Protein AF-A0A660MX07-F1 (afdb_monomer_lite)

Secondary structure (DSSP, 8-state):
-------PPP-----HHHHHHTTSHHHHHHHH-HHHHHHHHHHHHHHHHHHHHHIIIIISHHHHHHHHHHHS------PPPPPPPEEE-TTS-EEE-------EEEEE-GGGG-SEETTS--BHHHHHHHHHHHHHHHHHHTEETTEEPPHHHHHHHHHHHHT---SPPPP---B-SSS-B-HHHHH--HHHHHHHHHHHHHH--HHHHHHHHHHHHHHH---SB-S-EEEEE---HHHHHHHHHTT-TTEEEETTTEEEE-GGG-S-HHHHHHHHHHHHHHTTPPPPTTGGGGGS--B---EEEEEEE-HHHHHHHHHHHHHGGG-BEE---B---SSTT----B-------BTTTTEEEEE--

Structure (mmCIF, N/CA/C/O backbone):
data_AF-A0A660MX07-F1
#
_entry.id   AF-A0A660MX07-F1
#
loop_
_atom_site.group_PDB
_atom_site.id
_atom_site.type_symbol
_atom_site.label_atom_id
_atom_site.label_alt_id
_atom_site.label_comp_id
_atom_site.label_asym_id
_atom_site.label_entity_id
_atom_site.label_seq_id
_atom_site.pdbx_PDB_ins_code
_atom_site.Cartn_x
_atom_site.Cartn_y
_atom_site.Cartn_z
_atom_site.occupancy
_atom_site.B_iso_or_equiv
_atom_site.auth_seq_id
_atom_site.auth_comp_id
_atom_site.auth_asym_id
_atom_site.auth_atom_id
_atom_site.pdbx_PDB_model_num
ATOM 1 N N . MET A 1 1 ? 68.107 25.640 -75.648 1.00 35.75 1 MET A N 1
ATOM 2 C CA . MET A 1 1 ? 66.661 25.366 -75.485 1.00 35.75 1 MET A CA 1
ATOM 3 C C . MET A 1 1 ? 66.510 24.359 -74.348 1.00 35.75 1 MET A C 1
ATOM 5 O O . MET A 1 1 ? 67.373 23.507 -74.200 1.00 35.75 1 MET A O 1
ATOM 9 N N . LYS A 1 2 ? 65.522 24.580 -73.481 1.00 37.56 2 LYS A N 1
ATOM 10 C CA . LYS A 1 2 ? 65.344 24.042 -72.119 1.00 37.56 2 LYS A CA 1
ATOM 11 C C . LYS A 1 2 ? 65.341 22.506 -72.020 1.00 37.56 2 LYS A C 1
ATOM 13 O O . LYS A 1 2 ? 64.699 21.873 -72.844 1.00 37.56 2 LYS A O 1
ATOM 18 N N . SER A 1 3 ? 65.902 21.958 -70.935 1.00 33.38 3 SER A N 1
ATOM 19 C CA . SER A 1 3 ? 65.223 20.995 -70.040 1.00 33.38 3 SER A CA 1
ATOM 20 C C . SER A 1 3 ? 66.195 20.468 -68.974 1.00 33.38 3 SER A C 1
ATOM 22 O O . SER A 1 3 ? 67.071 19.667 -69.276 1.00 33.38 3 SER A O 1
ATOM 24 N N . LEU A 1 4 ? 66.026 20.892 -67.722 1.00 38.81 4 LEU A N 1
ATOM 25 C CA . LEU A 1 4 ? 66.491 20.144 -66.552 1.00 38.81 4 LEU A CA 1
ATOM 26 C C . LEU A 1 4 ? 65.392 20.256 -65.495 1.00 38.81 4 LEU A C 1
ATOM 28 O O . LEU A 1 4 ? 65.217 21.289 -64.850 1.00 38.81 4 LEU A O 1
ATOM 32 N N . LEU A 1 5 ? 64.595 19.194 -65.404 1.00 38.84 5 LEU A N 1
ATOM 33 C CA . LEU A 1 5 ? 63.581 18.991 -64.379 1.00 38.84 5 LEU A CA 1
ATOM 34 C C . LEU A 1 5 ? 64.269 18.799 -63.023 1.00 38.84 5 LEU A C 1
ATOM 36 O O . LEU A 1 5 ? 65.032 17.859 -62.815 1.00 38.84 5 LEU A O 1
ATOM 40 N N . THR A 1 6 ? 63.975 19.697 -62.092 1.00 40.78 6 THR A N 1
ATOM 41 C CA . THR A 1 6 ? 64.331 19.602 -60.679 1.00 40.78 6 THR A CA 1
ATOM 42 C C . THR A 1 6 ? 63.324 18.712 -59.950 1.00 40.78 6 THR A C 1
ATOM 44 O O . THR A 1 6 ? 62.142 19.034 -59.864 1.00 40.78 6 THR A O 1
ATOM 47 N N . GLN A 1 7 ? 63.791 17.608 -59.363 1.00 39.34 7 GLN A N 1
ATOM 48 C CA . GLN A 1 7 ? 63.003 16.790 -58.437 1.00 39.34 7 GLN A CA 1
ATOM 49 C C . GLN A 1 7 ? 63.546 16.980 -57.009 1.00 39.34 7 GLN A C 1
ATOM 51 O O . GLN A 1 7 ? 64.628 16.506 -56.664 1.00 39.34 7 GLN A O 1
ATOM 56 N N . LYS A 1 8 ? 62.803 17.706 -56.163 1.00 41.22 8 LYS A N 1
ATOM 57 C CA . LYS A 1 8 ? 63.074 17.847 -54.720 1.00 41.22 8 LYS A CA 1
ATOM 58 C C . LYS A 1 8 ? 62.629 16.572 -53.990 1.00 41.22 8 LYS A C 1
ATOM 60 O O . LYS A 1 8 ? 61.437 16.286 -53.936 1.00 41.22 8 LYS A O 1
ATOM 65 N N . LYS A 1 9 ? 63.562 15.837 -53.372 1.00 37.66 9 LYS A N 1
ATOM 66 C CA . LYS A 1 9 ? 63.259 14.783 -52.384 1.00 37.66 9 LYS A CA 1
ATOM 67 C C . LYS A 1 9 ? 63.211 15.382 -50.974 1.00 37.66 9 LYS A C 1
ATOM 69 O O . LYS A 1 9 ? 64.216 15.883 -50.476 1.00 37.66 9 LYS A O 1
ATOM 74 N N . HIS A 1 10 ? 62.051 15.302 -50.325 1.00 38.19 10 HIS A N 1
ATOM 75 C CA . HIS A 1 10 ? 61.887 15.579 -48.896 1.00 38.19 10 HIS A CA 1
ATOM 76 C C . HIS A 1 10 ? 62.504 14.445 -48.057 1.00 38.19 10 HIS A C 1
ATOM 78 O O . HIS A 1 10 ? 62.232 13.270 -48.290 1.00 38.19 10 HIS A O 1
ATOM 84 N N . LYS A 1 11 ? 63.346 14.799 -47.078 1.00 40.38 11 LYS A N 1
ATOM 85 C CA . LYS A 1 11 ? 64.023 13.876 -46.152 1.00 40.38 11 LYS A CA 1
ATOM 86 C C . LYS A 1 11 ? 63.191 13.770 -44.864 1.00 40.38 11 LYS A C 1
ATOM 88 O O . LYS A 1 11 ? 63.027 14.765 -44.162 1.00 40.38 11 LYS A O 1
ATOM 93 N N . ALA A 1 12 ? 62.644 12.590 -44.573 1.00 42.44 12 ALA A N 1
ATOM 94 C CA . ALA A 1 12 ? 61.811 12.333 -43.396 1.00 42.44 12 ALA A CA 1
ATOM 95 C C . ALA A 1 12 ? 62.648 12.285 -42.097 1.00 42.44 12 ALA A C 1
ATOM 97 O O . ALA A 1 12 ? 63.571 11.481 -41.972 1.00 42.44 12 ALA A O 1
ATOM 98 N N . ARG A 1 13 ? 62.311 13.130 -41.111 1.00 49.19 13 ARG A N 1
ATOM 99 C CA . ARG A 1 13 ? 62.861 13.132 -39.737 1.00 49.19 13 ARG A CA 1
ATOM 100 C C . ARG A 1 13 ? 62.105 12.134 -38.838 1.00 49.19 13 ARG A C 1
ATOM 102 O O . ARG A 1 13 ? 61.448 12.539 -37.889 1.00 49.19 13 ARG A O 1
ATOM 109 N N . GLY A 1 14 ? 62.152 10.841 -39.165 1.00 48.72 14 GLY A N 1
ATOM 110 C CA . GLY A 1 14 ? 61.379 9.807 -38.451 1.00 48.72 14 GLY A CA 1
ATOM 111 C C . GLY A 1 14 ? 62.144 8.935 -37.446 1.00 48.72 14 GLY A C 1
ATOM 112 O O . GLY A 1 14 ? 61.514 8.331 -36.592 1.00 48.72 14 GLY A O 1
ATOM 113 N N . ASN A 1 15 ? 63.480 8.857 -37.502 1.00 56.09 15 ASN A N 1
ATOM 114 C CA . ASN A 1 15 ? 64.209 7.733 -36.881 1.00 56.09 15 ASN A CA 1
ATOM 115 C C . ASN A 1 15 ? 65.382 8.112 -35.957 1.00 56.09 15 ASN A C 1
ATOM 117 O O . ASN A 1 15 ? 66.290 7.309 -35.778 1.00 56.09 15 ASN A O 1
ATOM 121 N N . GLN A 1 16 ? 65.394 9.298 -35.341 1.00 57.62 16 GLN A N 1
ATOM 122 C CA . GLN A 1 16 ? 66.488 9.654 -34.415 1.00 57.62 16 GLN A CA 1
ATOM 123 C C . GLN A 1 16 ? 66.403 8.950 -33.048 1.00 57.62 16 GLN A C 1
ATOM 125 O O . GLN A 1 16 ? 67.435 8.682 -32.438 1.00 57.62 16 GLN A O 1
ATOM 130 N N . PHE A 1 17 ? 65.202 8.586 -32.588 1.00 55.50 17 PHE A N 1
ATOM 131 C CA . PHE A 1 17 ? 65.009 7.961 -31.272 1.00 55.50 17 PHE A CA 1
ATOM 132 C C . PHE A 1 17 ? 65.411 6.473 -31.263 1.00 55.50 17 PHE A C 1
ATOM 134 O O . PHE A 1 17 ? 66.143 6.011 -30.391 1.00 55.50 17 PHE A O 1
ATOM 141 N N . PHE A 1 18 ? 65.030 5.727 -32.305 1.00 52.56 18 PHE A N 1
ATOM 142 C CA . PHE A 1 18 ? 65.387 4.310 -32.454 1.00 52.56 18 PHE A CA 1
ATOM 143 C C . PHE A 1 18 ? 66.882 4.082 -32.722 1.00 52.56 18 PHE A C 1
ATOM 145 O O . PHE A 1 18 ? 67.415 3.039 -32.345 1.00 52.56 18 PHE A O 1
ATOM 152 N N . SER A 1 19 ? 67.580 5.046 -33.338 1.00 56.47 19 SER A N 1
ATOM 153 C CA . SER A 1 19 ? 69.036 4.964 -33.517 1.00 56.47 19 SER A CA 1
ATOM 154 C C . SER A 1 19 ? 69.812 5.176 -32.216 1.00 56.47 19 SER A C 1
ATOM 156 O O . SER A 1 19 ? 70.893 4.617 -32.075 1.00 56.47 19 SER A O 1
ATOM 158 N N . GLN A 1 20 ? 69.260 5.938 -31.263 1.00 58.16 20 GLN A N 1
ATOM 159 C CA . GLN A 1 20 ? 69.884 6.175 -29.954 1.00 58.16 20 GLN A CA 1
ATOM 160 C C . GLN A 1 20 ? 69.640 5.025 -28.966 1.00 58.16 20 GLN A C 1
ATOM 162 O O . GLN A 1 20 ? 70.510 4.722 -28.156 1.00 58.16 20 GLN A O 1
ATOM 167 N N . LEU A 1 21 ? 68.514 4.310 -29.065 1.00 55.88 21 LEU A N 1
ATOM 168 C CA . LEU A 1 21 ? 68.309 3.095 -28.263 1.00 55.88 21 LEU A CA 1
ATOM 169 C C . LEU A 1 21 ? 69.248 1.946 -28.672 1.00 55.88 21 LEU A C 1
ATOM 171 O O . LEU A 1 21 ? 69.656 1.153 -27.828 1.00 55.88 21 LEU A O 1
ATOM 175 N N . LYS A 1 22 ? 69.628 1.866 -29.955 1.00 54.75 22 LYS A N 1
ATOM 176 C CA . LYS A 1 22 ? 70.542 0.832 -30.473 1.00 54.75 22 LYS A CA 1
ATOM 177 C C . LYS A 1 22 ? 72.015 1.044 -30.106 1.00 54.75 22 LYS A C 1
ATOM 179 O O . LYS A 1 22 ? 72.809 0.138 -30.332 1.00 54.75 22 LYS A O 1
ATOM 184 N N . SER A 1 23 ? 72.396 2.203 -29.561 1.00 58.88 23 SER A N 1
ATOM 185 C CA . SER A 1 23 ? 73.792 2.498 -29.205 1.00 58.88 23 SER A CA 1
ATOM 186 C C . SER A 1 23 ? 74.193 2.054 -27.794 1.00 58.88 23 SER A C 1
ATOM 188 O O . SER A 1 23 ? 75.337 2.272 -27.399 1.00 58.88 23 SER A O 1
ATOM 190 N N . HIS A 1 24 ? 73.291 1.438 -27.019 1.00 59.16 24 HIS A N 1
ATOM 191 C CA . HIS A 1 24 ? 73.650 0.828 -25.738 1.00 59.16 24 HIS A CA 1
ATOM 192 C C . HIS A 1 24 ? 74.023 -0.656 -25.910 1.00 59.16 24 HIS A C 1
ATOM 194 O O . HIS A 1 24 ? 73.191 -1.419 -26.406 1.00 59.16 24 HIS A O 1
ATOM 200 N N . PRO A 1 25 ? 75.227 -1.092 -25.469 1.00 58.03 25 PRO A N 1
ATOM 201 C CA . PRO A 1 25 ? 75.758 -2.440 -25.737 1.00 58.03 25 PRO A CA 1
ATOM 202 C C . PRO A 1 25 ? 74.866 -3.590 -25.245 1.00 58.03 25 PRO A C 1
ATOM 204 O O . PRO A 1 25 ? 74.911 -4.698 -25.772 1.00 58.03 25 PRO A O 1
ATOM 207 N N . TRP A 1 26 ? 74.049 -3.327 -24.224 1.00 57.53 26 TRP A N 1
ATOM 208 C CA . TRP A 1 26 ? 73.103 -4.287 -23.656 1.00 57.53 26 TRP A CA 1
ATOM 209 C C . TRP A 1 26 ? 71.823 -4.446 -24.495 1.00 57.53 26 TRP A C 1
ATOM 211 O O . TRP A 1 26 ? 71.225 -5.515 -24.509 1.00 57.53 26 TRP A O 1
ATOM 221 N N . VAL A 1 27 ? 71.419 -3.411 -25.240 1.00 58.50 27 VAL A N 1
ATOM 222 C CA . VAL A 1 27 ? 70.191 -3.407 -26.055 1.00 58.50 27 VAL A CA 1
ATOM 223 C C . VAL A 1 27 ? 70.430 -4.054 -27.422 1.00 58.50 27 VAL A C 1
ATOM 225 O O . VAL A 1 27 ? 69.539 -4.709 -27.959 1.00 58.50 27 VAL A O 1
ATOM 228 N N . SER A 1 28 ? 71.638 -3.921 -27.983 1.00 57.03 28 SER A N 1
ATOM 229 C CA . SER A 1 28 ? 71.994 -4.540 -29.267 1.00 57.03 28 SER A CA 1
ATOM 230 C C . SER A 1 28 ? 72.096 -6.066 -29.177 1.00 57.03 28 SER A C 1
ATOM 232 O O . SER A 1 28 ? 71.588 -6.749 -30.061 1.00 57.03 28 SER A O 1
ATOM 234 N N . SER A 1 29 ? 72.656 -6.608 -28.090 1.00 58.41 29 SER A N 1
ATOM 235 C CA . SER A 1 29 ? 72.719 -8.061 -27.849 1.00 58.41 29 SER A CA 1
ATOM 236 C C . SER A 1 29 ? 71.352 -8.679 -27.524 1.00 58.41 29 SER A C 1
ATOM 238 O O . SER A 1 29 ? 71.099 -9.838 -27.849 1.00 58.41 29 SER A O 1
ATOM 240 N N . PHE A 1 30 ? 70.435 -7.892 -26.953 1.00 55.22 30 PHE A N 1
ATOM 241 C CA . PHE A 1 30 ? 69.056 -8.302 -26.660 1.00 55.22 30 PHE A CA 1
ATOM 242 C C . PHE A 1 30 ? 68.164 -8.429 -27.906 1.00 55.22 30 PHE A C 1
ATOM 244 O O . PHE A 1 30 ? 67.173 -9.155 -27.882 1.00 55.22 30 PHE A O 1
ATOM 251 N N . LEU A 1 31 ? 68.484 -7.714 -28.988 1.00 55.47 31 LEU A N 1
ATOM 252 C CA . LEU A 1 31 ? 67.655 -7.640 -30.197 1.00 55.47 31 LEU A CA 1
ATOM 253 C C . LEU A 1 31 ? 68.056 -8.635 -31.295 1.00 55.47 31 LEU A C 1
ATOM 255 O O . LEU A 1 31 ? 67.294 -8.788 -32.247 1.00 55.47 31 LEU A O 1
ATOM 259 N N . GLU A 1 32 ? 69.210 -9.301 -31.202 1.00 66.38 32 GLU A N 1
ATOM 260 C CA . GLU A 1 32 ? 69.689 -10.231 -32.242 1.00 66.38 32 GLU A CA 1
ATOM 261 C C . GLU A 1 32 ? 69.269 -11.691 -32.011 1.00 66.38 32 GLU A C 1
ATOM 263 O O . GLU A 1 32 ? 69.101 -12.442 -32.975 1.00 66.38 32 GLU A O 1
ATOM 268 N N . SER A 1 33 ? 69.022 -12.102 -30.764 1.00 76.25 33 SER A N 1
ATOM 269 C CA . SER A 1 33 ? 68.602 -13.470 -30.448 1.00 76.25 33 SER A CA 1
ATOM 270 C C . SER A 1 33 ? 67.098 -13.674 -30.683 1.00 76.25 33 SER A C 1
ATOM 272 O O . SER A 1 33 ? 66.243 -12.938 -30.185 1.00 76.25 33 SER A O 1
ATOM 274 N N . LYS A 1 34 ? 66.753 -14.707 -31.465 1.00 79.19 34 LYS A N 1
ATOM 275 C CA . LYS A 1 34 ? 65.362 -15.029 -31.843 1.00 79.19 34 LYS A CA 1
ATOM 276 C C . LYS A 1 34 ? 64.471 -15.336 -30.638 1.00 79.19 34 LYS A C 1
ATOM 278 O O . LYS A 1 34 ? 63.296 -14.980 -30.641 1.00 79.19 34 LYS A O 1
ATOM 283 N N . GLU A 1 35 ? 65.043 -15.937 -29.602 1.00 83.25 35 GLU A N 1
ATOM 284 C CA . GLU A 1 35 ? 64.352 -16.253 -28.349 1.00 83.25 35 GLU A CA 1
ATOM 285 C C . GLU A 1 35 ? 63.958 -14.982 -27.586 1.00 83.25 35 GLU A C 1
ATOM 287 O O . GLU A 1 35 ? 62.827 -14.862 -27.119 1.00 83.25 35 GLU A O 1
ATOM 292 N N . MET A 1 36 ? 64.835 -13.974 -27.549 1.00 79.50 36 MET A N 1
ATOM 293 C CA . MET A 1 36 ? 64.551 -12.708 -26.866 1.00 79.50 36 MET A CA 1
ATOM 294 C C . MET A 1 36 ? 63.568 -11.832 -27.640 1.00 79.50 36 MET A C 1
ATOM 296 O O . MET A 1 36 ? 62.751 -11.149 -27.025 1.00 79.50 36 MET A O 1
ATOM 300 N N . GLN A 1 37 ? 63.568 -11.902 -28.975 1.00 79.75 37 GLN A N 1
ATOM 301 C CA . GLN A 1 37 ? 62.522 -11.278 -29.794 1.00 79.75 37 GLN A CA 1
ATOM 302 C C . GLN A 1 37 ? 61.138 -11.876 -29.497 1.00 79.75 37 GLN A C 1
ATOM 304 O O . GLN A 1 37 ? 60.159 -11.136 -29.391 1.00 79.75 37 GLN A O 1
ATOM 309 N N . LEU A 1 38 ? 61.057 -13.199 -29.321 1.00 87.19 38 LEU A N 1
ATOM 310 C CA . LEU A 1 38 ? 59.811 -13.890 -28.985 1.00 87.19 38 LEU A CA 1
ATOM 311 C C . LEU A 1 38 ? 59.331 -13.531 -27.570 1.00 87.19 38 LEU A C 1
ATOM 313 O O . LEU A 1 38 ? 58.159 -13.209 -27.381 1.00 87.19 38 LEU A O 1
ATOM 317 N N . ILE A 1 39 ? 60.236 -13.499 -26.588 1.00 88.50 39 ILE A N 1
ATOM 318 C CA . ILE A 1 39 ? 59.917 -13.077 -25.216 1.00 88.50 39 ILE A CA 1
ATOM 319 C C . ILE A 1 39 ? 59.449 -11.616 -25.191 1.00 88.50 39 ILE A C 1
ATOM 321 O O . ILE A 1 39 ? 58.426 -11.312 -24.582 1.00 88.50 39 ILE A O 1
ATOM 325 N N . ALA A 1 40 ? 60.133 -10.713 -25.898 1.00 85.88 40 ALA A N 1
ATOM 326 C CA . ALA A 1 40 ? 59.736 -9.309 -25.986 1.00 85.88 40 ALA A CA 1
ATOM 327 C C . ALA A 1 40 ? 58.345 -9.133 -26.622 1.00 85.88 40 ALA A C 1
ATOM 329 O O . ALA A 1 40 ? 57.564 -8.297 -26.164 1.00 85.88 40 ALA A O 1
ATOM 330 N N . PHE A 1 41 ? 58.005 -9.948 -27.627 1.00 90.00 41 PHE A N 1
ATOM 331 C CA . PHE A 1 41 ? 56.673 -9.964 -28.231 1.00 90.00 41 PHE A CA 1
ATOM 332 C C . PHE A 1 41 ? 55.585 -10.374 -27.226 1.00 90.00 41 PHE A C 1
ATOM 334 O O . PHE A 1 41 ? 54.576 -9.678 -27.099 1.00 90.00 41 PHE A O 1
ATOM 341 N N . PHE A 1 42 ? 55.798 -11.451 -26.461 1.00 93.50 42 PHE A N 1
ATOM 342 C CA . PHE A 1 42 ? 54.842 -11.866 -25.429 1.00 93.50 42 PHE A CA 1
ATOM 343 C C . PHE A 1 42 ? 54.735 -10.845 -24.291 1.00 93.50 42 PHE A C 1
ATOM 345 O O . PHE A 1 42 ? 53.624 -10.530 -23.868 1.00 93.50 42 PHE A O 1
ATOM 352 N N . CYS A 1 43 ? 55.849 -10.259 -23.842 1.00 92.25 43 CYS A N 1
ATOM 353 C CA . CYS A 1 43 ? 55.842 -9.186 -22.843 1.00 92.25 43 CYS A CA 1
ATOM 354 C C . CYS A 1 43 ? 55.038 -7.968 -23.314 1.00 92.25 43 CYS A C 1
ATOM 356 O O . CYS A 1 43 ? 54.270 -7.398 -22.541 1.00 92.25 43 CYS A O 1
ATOM 358 N N . PHE A 1 44 ? 55.165 -7.590 -24.588 1.00 92.06 44 PHE A N 1
ATOM 359 C CA . PHE A 1 44 ? 54.367 -6.516 -25.172 1.00 92.06 44 PHE A CA 1
ATOM 360 C C . PHE A 1 44 ? 52.871 -6.864 -25.207 1.00 92.06 44 PHE A C 1
ATOM 362 O O . PHE A 1 44 ? 52.035 -6.032 -24.858 1.00 92.06 44 PHE A O 1
ATOM 369 N N . LEU A 1 45 ? 52.518 -8.103 -25.557 1.00 94.38 45 LEU A N 1
ATOM 370 C CA . LEU A 1 45 ? 51.126 -8.560 -25.561 1.00 94.38 45 LEU A CA 1
ATOM 371 C C . LEU A 1 45 ? 50.523 -8.528 -24.147 1.00 94.38 45 LEU A C 1
ATOM 373 O O . LEU A 1 45 ? 49.434 -7.985 -23.953 1.00 94.38 45 LEU A O 1
ATOM 377 N N . PHE A 1 46 ? 51.252 -9.019 -23.141 1.00 94.94 46 PHE A N 1
ATOM 378 C CA . PHE A 1 46 ? 50.832 -8.926 -21.740 1.00 94.94 46 PHE A CA 1
ATOM 379 C C . PHE A 1 46 ? 50.692 -7.481 -21.269 1.00 94.94 46 PHE A C 1
ATOM 381 O O . PHE A 1 46 ? 49.742 -7.163 -20.560 1.00 94.94 46 PHE A O 1
ATOM 388 N N . PHE A 1 47 ? 51.581 -6.588 -21.701 1.00 95.19 47 PHE A N 1
ATOM 389 C CA . PHE A 1 47 ? 51.485 -5.170 -21.375 1.00 95.19 47 PHE A CA 1
ATOM 390 C C . PHE A 1 47 ? 50.184 -4.538 -21.901 1.00 95.19 47 PHE A C 1
ATOM 392 O O . PHE A 1 47 ? 49.531 -3.784 -21.179 1.00 95.19 47 PHE A O 1
ATOM 399 N N . VAL A 1 48 ? 49.745 -4.901 -23.111 1.00 95.50 48 VAL A N 1
ATOM 400 C CA . VAL A 1 48 ? 48.449 -4.458 -23.658 1.00 95.50 48 VAL A CA 1
ATOM 401 C C . VAL A 1 48 ? 47.278 -4.990 -22.822 1.00 95.50 48 VAL A C 1
ATOM 403 O O . VAL A 1 48 ? 46.343 -4.242 -22.533 1.00 95.50 48 VAL A O 1
ATOM 406 N N . ILE A 1 49 ? 47.336 -6.252 -22.380 1.00 94.62 49 ILE A N 1
ATOM 407 C CA . ILE A 1 49 ? 46.313 -6.837 -21.496 1.00 94.62 49 ILE A CA 1
ATOM 408 C C . ILE A 1 49 ? 46.271 -6.102 -20.150 1.00 94.62 49 ILE A C 1
ATOM 410 O O . ILE A 1 49 ? 45.187 -5.774 -19.671 1.00 94.62 49 ILE A O 1
ATOM 414 N N . ILE A 1 50 ? 47.429 -5.793 -19.561 1.00 95.12 50 ILE A N 1
ATOM 415 C CA . ILE A 1 50 ? 47.527 -5.061 -18.290 1.00 95.12 50 ILE A CA 1
ATOM 416 C C . ILE A 1 50 ? 46.924 -3.660 -18.421 1.00 95.12 50 ILE A C 1
ATOM 418 O O . ILE A 1 50 ? 46.140 -3.259 -17.565 1.00 95.12 50 ILE A O 1
ATOM 422 N N . LEU A 1 51 ? 47.220 -2.930 -19.501 1.00 94.81 51 LEU A N 1
ATOM 423 C CA . LEU A 1 51 ? 46.613 -1.618 -19.750 1.00 94.81 51 LEU A CA 1
ATOM 424 C C . LEU A 1 51 ? 45.091 -1.706 -19.897 1.00 94.81 51 LEU A C 1
ATOM 426 O O . LEU A 1 51 ? 44.367 -0.866 -19.361 1.00 94.81 51 LEU A O 1
ATOM 430 N N . ARG A 1 52 ? 44.594 -2.741 -20.582 1.00 94.50 52 ARG A N 1
ATOM 431 C CA . ARG A 1 52 ? 43.153 -2.965 -20.722 1.00 94.50 52 ARG A CA 1
ATOM 432 C C . ARG A 1 52 ? 42.493 -3.285 -19.380 1.00 94.50 52 ARG A C 1
ATOM 434 O O . ARG A 1 52 ? 41.414 -2.767 -19.101 1.00 94.50 52 ARG A O 1
ATOM 441 N N . LEU A 1 53 ? 43.138 -4.100 -18.548 1.00 92.25 53 LEU A N 1
ATOM 442 C CA . LEU A 1 53 ? 42.669 -4.400 -17.195 1.00 92.25 53 LEU A CA 1
ATOM 443 C C . LEU A 1 53 ? 42.690 -3.159 -16.306 1.00 92.25 53 LEU A C 1
ATOM 445 O O . LEU A 1 53 ? 41.725 -2.925 -15.591 1.00 92.25 53 LEU A O 1
ATOM 449 N N . PHE A 1 54 ? 43.728 -2.328 -16.396 1.00 94.38 54 PHE A N 1
ATOM 450 C CA . PHE A 1 54 ? 43.812 -1.074 -15.652 1.00 94.38 54 PHE A CA 1
ATOM 451 C C . PHE A 1 54 ? 42.676 -0.113 -16.022 1.00 94.38 54 PHE A C 1
ATOM 453 O O . PHE A 1 54 ? 42.050 0.467 -15.138 1.00 94.38 54 PHE A O 1
ATOM 460 N N . GLN A 1 55 ? 42.348 0.009 -17.313 1.00 92.06 55 GLN A N 1
ATOM 461 C CA . GLN A 1 55 ? 41.189 0.789 -17.750 1.00 92.06 55 GLN A CA 1
ATOM 462 C C . GLN A 1 55 ? 39.894 0.273 -17.101 1.00 92.06 55 GLN A C 1
ATOM 464 O O . GLN A 1 55 ? 39.155 1.054 -16.507 1.00 92.06 55 GLN A O 1
ATOM 469 N N . LEU A 1 56 ? 39.645 -1.037 -17.167 1.00 87.06 56 LEU A N 1
ATOM 470 C CA . LEU A 1 56 ? 38.424 -1.642 -16.627 1.00 87.06 56 LEU A CA 1
ATOM 471 C C . LEU A 1 56 ? 38.342 -1.554 -15.094 1.00 87.06 56 LEU A C 1
ATOM 473 O O . LEU A 1 56 ? 37.270 -1.326 -14.547 1.00 87.06 56 LEU A O 1
ATOM 477 N N . GLN A 1 57 ? 39.465 -1.742 -14.399 1.00 84.75 57 GLN A N 1
ATOM 478 C CA . GLN A 1 57 ? 39.505 -1.849 -12.939 1.00 84.75 57 GLN A CA 1
ATOM 479 C C . GLN A 1 57 ? 39.698 -0.522 -12.211 1.00 84.75 57 GLN A C 1
ATOM 481 O O . GLN A 1 57 ? 39.340 -0.453 -11.043 1.00 84.75 57 GLN A O 1
ATOM 486 N N . VAL A 1 58 ? 40.299 0.492 -12.840 1.00 90.44 58 VAL A N 1
ATOM 487 C CA . VAL A 1 58 ? 40.621 1.771 -12.181 1.00 90.44 58 VAL A CA 1
ATOM 488 C C . VAL A 1 58 ? 39.820 2.925 -12.770 1.00 90.44 58 VAL A C 1
ATOM 490 O O . VAL A 1 58 ? 39.284 3.728 -12.015 1.00 90.44 58 VAL A O 1
ATOM 493 N N . ILE A 1 59 ? 39.712 3.015 -14.100 1.00 87.75 59 ILE A N 1
ATOM 494 C CA . ILE A 1 59 ? 39.003 4.126 -14.760 1.00 87.75 59 ILE A CA 1
ATOM 495 C C . ILE A 1 59 ? 37.493 3.871 -14.768 1.00 87.75 59 ILE A C 1
ATOM 497 O O . ILE A 1 59 ? 36.718 4.751 -14.410 1.00 87.75 59 ILE A O 1
ATOM 501 N N . GLU A 1 60 ? 37.078 2.664 -15.149 1.00 89.06 60 GLU A N 1
ATOM 502 C CA . GLU A 1 60 ? 35.662 2.281 -15.263 1.00 89.06 60 GLU A CA 1
ATOM 503 C C . GLU A 1 60 ? 35.144 1.573 -13.992 1.00 89.06 60 GLU A C 1
ATOM 505 O O . GLU A 1 60 ? 34.029 1.048 -13.981 1.00 89.06 60 GLU A O 1
ATOM 510 N N . TYR A 1 61 ? 35.926 1.587 -12.901 1.00 84.00 61 TYR A N 1
ATOM 511 C CA . TYR A 1 61 ? 35.611 0.903 -11.640 1.00 84.00 61 TYR A CA 1
ATOM 512 C C . TYR A 1 61 ? 34.201 1.220 -11.140 1.00 84.00 61 TYR A C 1
ATOM 514 O O . TYR A 1 61 ? 33.409 0.309 -10.907 1.00 84.00 61 TYR A O 1
ATOM 522 N N . ASP A 1 62 ? 33.873 2.507 -11.012 1.00 81.56 62 ASP A N 1
ATOM 523 C CA . ASP A 1 62 ? 32.607 2.959 -10.431 1.00 81.56 62 ASP A CA 1
ATOM 524 C C . ASP A 1 62 ? 31.399 2.585 -11.301 1.00 81.56 62 ASP A C 1
ATOM 526 O O . ASP A 1 62 ? 30.333 2.250 -10.779 1.00 81.56 62 ASP A O 1
ATOM 530 N N . GLU A 1 63 ? 31.561 2.589 -12.626 1.00 83.56 63 GLU A N 1
ATOM 531 C CA . GLU A 1 63 ? 30.505 2.216 -13.570 1.00 83.56 63 GLU A CA 1
ATOM 532 C C . GLU A 1 63 ? 30.202 0.717 -13.489 1.00 83.56 63 GLU A C 1
ATOM 534 O O . GLU A 1 63 ? 29.039 0.325 -13.336 1.00 83.56 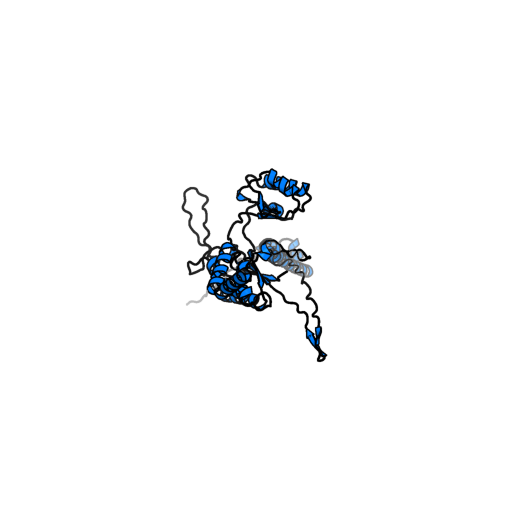63 GLU A O 1
ATOM 539 N N . TYR A 1 64 ? 31.238 -0.129 -13.501 1.00 79.06 64 TYR A N 1
ATOM 540 C CA . TYR A 1 64 ? 31.054 -1.572 -13.349 1.00 79.06 64 TYR A CA 1
ATOM 541 C C . TYR A 1 64 ? 30.573 -1.948 -11.952 1.00 79.06 64 TYR A C 1
ATOM 543 O O . TYR A 1 64 ? 29.736 -2.836 -11.845 1.00 79.06 64 TYR A O 1
ATOM 551 N N . ASN A 1 65 ? 30.996 -1.259 -10.888 1.00 76.06 65 ASN A N 1
ATOM 552 C CA . ASN A 1 65 ? 30.467 -1.498 -9.541 1.00 76.06 65 ASN A CA 1
ATOM 553 C C . ASN A 1 65 ? 28.994 -1.074 -9.418 1.00 76.06 65 ASN A C 1
ATOM 555 O O . ASN A 1 65 ? 28.201 -1.727 -8.736 1.00 76.06 65 ASN A O 1
ATOM 559 N N . ALA A 1 66 ? 28.583 -0.014 -10.116 1.00 76.25 66 ALA A N 1
ATOM 560 C CA . ALA A 1 66 ? 27.181 0.389 -10.209 1.00 76.25 66 ALA A CA 1
ATOM 561 C C . ALA A 1 66 ? 26.332 -0.608 -11.023 1.00 76.25 66 ALA A C 1
ATOM 563 O O . ALA A 1 66 ? 25.154 -0.802 -10.726 1.00 76.25 66 ALA A O 1
ATOM 564 N N . LEU A 1 67 ? 26.905 -1.259 -12.039 1.00 77.69 67 LEU A N 1
ATOM 565 C CA . LEU A 1 67 ? 26.270 -2.360 -12.778 1.00 77.69 67 LEU A CA 1
ATOM 566 C C . LEU A 1 67 ? 26.205 -3.645 -11.938 1.00 77.69 67 LEU A C 1
ATOM 568 O O . LEU A 1 67 ? 25.152 -4.274 -11.862 1.00 77.69 67 LEU A O 1
ATOM 572 N N . LEU A 1 68 ? 27.294 -3.989 -11.252 1.00 62.50 68 LEU A N 1
ATOM 573 C CA . LEU A 1 68 ? 27.415 -5.146 -10.365 1.00 62.50 68 LEU A CA 1
ATOM 574 C C . LEU A 1 68 ? 26.470 -5.027 -9.167 1.00 62.50 68 LEU A C 1
ATOM 576 O O . LEU A 1 68 ? 25.749 -5.971 -8.879 1.00 62.50 68 LEU A O 1
ATOM 580 N N . SER A 1 69 ? 26.370 -3.867 -8.517 1.00 59.19 69 SER A N 1
ATOM 581 C CA . SER A 1 69 ? 25.402 -3.636 -7.428 1.00 59.19 69 SER A CA 1
ATOM 582 C C . SER A 1 69 ? 23.939 -3.692 -7.887 1.00 59.19 69 SER A C 1
ATOM 584 O O . SER A 1 69 ? 23.062 -4.014 -7.089 1.00 59.19 69 SER A O 1
ATOM 586 N N . LYS A 1 70 ? 23.658 -3.448 -9.175 1.00 61.88 70 LYS A N 1
ATOM 587 C CA . LYS A 1 70 ? 22.331 -3.686 -9.773 1.00 61.88 70 LYS A CA 1
ATOM 588 C C . LYS A 1 70 ? 22.063 -5.165 -10.075 1.00 61.88 70 LYS A C 1
ATOM 590 O O . LYS A 1 70 ? 20.901 -5.534 -10.225 1.00 61.88 70 LYS A O 1
ATOM 595 N N . GLN A 1 71 ? 23.104 -5.990 -10.203 1.00 52.53 71 GLN A N 1
ATOM 596 C CA . GLN A 1 71 ? 23.012 -7.392 -10.632 1.00 52.53 71 GLN A CA 1
ATOM 597 C C . GLN A 1 71 ? 23.266 -8.410 -9.509 1.00 52.53 71 GLN A C 1
ATOM 599 O O . GLN A 1 71 ? 22.760 -9.530 -9.584 1.00 52.53 71 GLN A O 1
ATOM 604 N N . HIS A 1 72 ? 24.015 -8.061 -8.461 1.00 40.94 72 HIS A N 1
ATOM 605 C CA . HIS A 1 72 ? 24.384 -8.995 -7.405 1.00 40.94 72 HIS A CA 1
ATOM 606 C C . HIS A 1 72 ? 23.230 -9.261 -6.433 1.00 40.94 72 HIS A C 1
ATOM 608 O O . HIS A 1 72 ? 22.863 -8.427 -5.613 1.00 40.94 72 HIS A O 1
ATOM 614 N N . TYR A 1 73 ? 22.738 -10.499 -6.523 1.00 44.66 73 TYR A N 1
ATOM 615 C CA . TYR A 1 73 ? 21.958 -11.240 -5.532 1.00 44.66 73 TYR A CA 1
ATOM 616 C C . TYR A 1 73 ? 20.578 -10.679 -5.179 1.00 44.66 73 TYR A C 1
ATOM 618 O O . TYR A 1 73 ? 20.314 -10.184 -4.087 1.00 44.66 73 TYR A O 1
ATOM 626 N N . ARG A 1 74 ? 19.625 -10.931 -6.079 1.00 41.09 74 ARG A N 1
ATOM 627 C CA . ARG A 1 74 ? 18.252 -11.221 -5.662 1.00 41.09 74 ARG A CA 1
ATOM 628 C C . ARG A 1 74 ? 18.150 -12.737 -5.487 1.00 41.09 74 ARG A C 1
ATOM 630 O O . ARG A 1 74 ? 17.818 -13.445 -6.432 1.00 41.09 74 ARG A O 1
ATOM 637 N N . GLU A 1 75 ? 18.474 -13.248 -4.300 1.00 41.03 75 GLU A N 1
ATOM 638 C CA . GLU A 1 75 ? 17.998 -14.577 -3.905 1.00 41.03 75 GLU A CA 1
ATOM 639 C C . GLU A 1 75 ? 16.471 -14.500 -3.855 1.00 41.03 75 GLU A C 1
ATOM 641 O O . GLU A 1 75 ? 15.861 -14.041 -2.891 1.00 41.03 75 GLU A O 1
ATOM 646 N N . SER A 1 76 ? 15.833 -14.860 -4.964 1.00 43.06 76 SER A N 1
ATOM 647 C CA . SER A 1 76 ? 14.408 -15.123 -4.972 1.00 43.06 76 SER A CA 1
ATOM 648 C C . SER A 1 76 ? 14.261 -16.567 -4.533 1.00 43.06 76 SER A C 1
ATOM 650 O O . SER A 1 76 ? 14.476 -17.485 -5.320 1.00 43.06 76 SER A O 1
ATOM 652 N N . LEU A 1 77 ? 13.934 -16.771 -3.257 1.00 46.44 77 LEU A N 1
ATOM 653 C CA . LEU A 1 77 ? 13.379 -18.042 -2.811 1.00 46.44 77 LEU A CA 1
ATOM 654 C C . LEU A 1 77 ? 12.102 -18.268 -3.625 1.00 46.44 77 LEU A C 1
ATOM 656 O O . LEU A 1 77 ? 11.057 -17.679 -3.342 1.00 46.44 77 LEU A O 1
ATOM 660 N N . LEU A 1 78 ? 12.212 -19.067 -4.685 1.00 58.34 78 LEU A N 1
ATOM 661 C CA . LEU A 1 78 ? 11.062 -19.524 -5.445 1.00 58.34 78 LEU A CA 1
ATOM 662 C C . LEU A 1 78 ? 10.251 -20.397 -4.494 1.00 58.34 78 LEU A C 1
ATOM 664 O O . LEU A 1 78 ? 10.657 -21.510 -4.157 1.00 58.34 78 LEU A O 1
ATOM 668 N N . LYS A 1 79 ? 9.128 -19.866 -4.004 1.00 64.12 79 LYS A N 1
ATOM 669 C CA . LYS A 1 79 ? 8.186 -20.668 -3.227 1.00 64.12 79 LYS A CA 1
ATOM 670 C C . LYS A 1 79 ? 7.698 -21.797 -4.149 1.00 64.12 79 LYS A C 1
ATOM 672 O O . LYS A 1 79 ? 7.205 -21.487 -5.235 1.00 64.12 79 LYS A O 1
ATOM 677 N N . PRO A 1 80 ? 7.864 -23.076 -3.772 1.00 65.62 80 PRO A N 1
ATOM 678 C CA . PRO A 1 80 ? 7.439 -24.182 -4.615 1.00 65.62 80 PRO A CA 1
ATOM 679 C C . PRO A 1 80 ? 5.923 -24.145 -4.792 1.00 65.62 80 PRO A C 1
ATOM 681 O O . PRO A 1 80 ? 5.180 -23.853 -3.851 1.00 65.62 80 PRO A O 1
ATOM 684 N N . GLU A 1 81 ? 5.458 -24.450 -6.000 1.00 71.12 81 GLU A N 1
ATOM 685 C CA . GLU A 1 81 ? 4.030 -24.557 -6.256 1.00 71.12 81 GLU A CA 1
ATOM 686 C C . GLU A 1 81 ? 3.445 -25.778 -5.533 1.00 71.12 81 GLU A C 1
ATOM 688 O O . GLU A 1 81 ? 4.026 -26.866 -5.548 1.00 71.12 81 GLU A O 1
ATOM 693 N N . ARG A 1 82 ? 2.286 -25.615 -4.882 1.00 73.00 82 ARG A N 1
ATOM 694 C CA . ARG A 1 82 ? 1.605 -26.739 -4.227 1.00 73.00 82 ARG A CA 1
ATOM 695 C C . ARG A 1 82 ? 1.019 -27.671 -5.291 1.00 73.00 82 ARG A C 1
ATOM 697 O O . ARG A 1 82 ? 0.401 -27.206 -6.244 1.00 73.00 82 ARG A O 1
ATOM 704 N N . GLY A 1 83 ? 1.175 -28.983 -5.102 1.00 79.06 83 GLY A N 1
ATOM 705 C CA . GLY A 1 83 ? 0.588 -29.986 -5.991 1.00 79.06 83 GLY A CA 1
ATOM 706 C C . GLY A 1 83 ? -0.941 -29.884 -6.071 1.00 79.06 83 GLY A C 1
ATOM 707 O O . GLY A 1 83 ? -1.612 -29.598 -5.075 1.00 79.06 83 GLY A O 1
ATOM 708 N N . ASN A 1 84 ? -1.486 -30.134 -7.261 1.00 85.19 84 ASN A N 1
ATOM 709 C CA . ASN A 1 84 ? -2.929 -30.170 -7.492 1.00 85.19 84 ASN A CA 1
ATOM 710 C C . ASN A 1 84 ? -3.515 -31.489 -6.962 1.00 85.19 84 ASN A C 1
ATOM 712 O O . ASN A 1 84 ? -2.974 -32.563 -7.226 1.00 85.19 84 ASN A O 1
ATOM 716 N N . ILE A 1 85 ? -4.629 -31.411 -6.240 1.00 85.38 85 ILE A N 1
ATOM 717 C CA . ILE A 1 85 ? -5.391 -32.558 -5.743 1.00 85.38 85 ILE A CA 1
ATOM 718 C C . ILE A 1 85 ? -6.538 -32.812 -6.718 1.00 85.38 85 ILE A C 1
ATOM 720 O O . ILE A 1 85 ? -7.237 -31.878 -7.110 1.00 85.38 85 ILE A O 1
ATOM 724 N N . TYR A 1 86 ? -6.744 -34.076 -7.080 1.00 88.81 86 TYR A N 1
ATOM 725 C CA . TYR A 1 86 ? -7.847 -34.517 -7.929 1.00 88.81 86 TYR A CA 1
ATOM 726 C C . TYR A 1 86 ? -8.739 -35.488 -7.154 1.00 88.81 86 TYR A C 1
ATOM 728 O O . TYR A 1 86 ? -8.240 -36.301 -6.377 1.00 88.81 86 TYR A O 1
ATOM 736 N N . ALA A 1 87 ? -10.045 -35.424 -7.388 1.00 89.81 87 ALA A N 1
ATOM 737 C CA . ALA A 1 87 ? -11.012 -36.418 -6.937 1.00 89.81 87 ALA A CA 1
ATOM 738 C C . ALA A 1 87 ? -11.784 -36.964 -8.133 1.00 89.81 87 ALA A C 1
ATOM 740 O O . ALA A 1 87 ? -11.953 -36.272 -9.127 1.00 89.81 87 ALA A O 1
ATOM 741 N N . LEU A 1 88 ? -12.247 -38.205 -8.055 1.00 91.25 88 LEU A N 1
ATOM 742 C CA . LEU A 1 88 ? -13.084 -38.775 -9.104 1.00 91.25 88 LEU A CA 1
ATOM 743 C C . LEU A 1 88 ? -14.531 -38.311 -8.900 1.00 91.25 88 LEU A C 1
ATOM 745 O O . LEU A 1 88 ? -15.066 -38.427 -7.799 1.00 91.25 88 LEU A O 1
ATOM 749 N N . ASP A 1 89 ? -15.160 -37.797 -9.954 1.00 86.88 89 ASP A N 1
ATOM 750 C CA . ASP A 1 89 ? -16.607 -37.574 -9.984 1.00 86.88 89 ASP A CA 1
ATOM 751 C C . ASP A 1 89 ? -17.359 -38.919 -10.025 1.00 86.88 89 ASP A C 1
ATOM 753 O O . ASP A 1 89 ? -16.771 -39.973 -10.275 1.00 86.88 89 ASP A O 1
ATOM 757 N N . LYS A 1 90 ? -18.683 -38.900 -9.835 1.00 84.69 90 LYS A N 1
ATOM 758 C CA . LYS A 1 90 ? -19.568 -40.077 -9.886 1.00 84.69 90 LYS A CA 1
ATOM 759 C C . LYS A 1 90 ? -19.428 -40.892 -11.181 1.00 84.69 90 LYS A C 1
ATOM 761 O O . LYS A 1 90 ? -19.706 -42.085 -11.168 1.00 84.69 90 L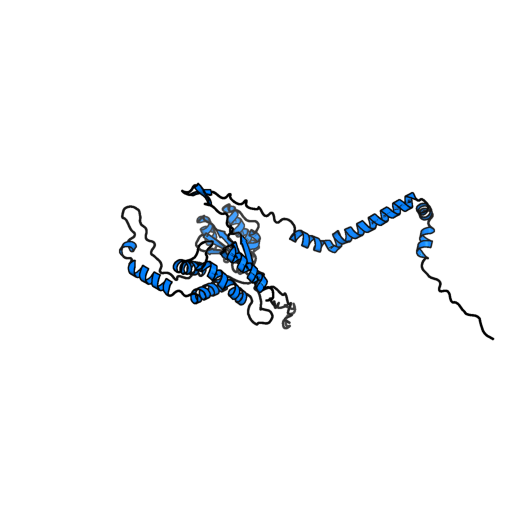YS A O 1
ATOM 766 N N . GLY A 1 91 ? -18.989 -40.267 -12.277 1.00 87.44 91 GLY A N 1
ATOM 767 C CA . GLY A 1 91 ? -18.691 -40.920 -13.559 1.00 87.44 91 GLY A CA 1
ATOM 768 C C . GLY A 1 91 ? -17.266 -41.475 -13.707 1.00 87.44 91 GLY A C 1
ATOM 769 O O . GLY A 1 91 ? -16.913 -41.936 -14.786 1.00 87.44 91 GLY A O 1
ATOM 770 N N . GLY A 1 92 ? -16.425 -41.413 -12.670 1.00 85.81 92 GLY A N 1
ATOM 771 C CA . GLY A 1 92 ? -15.032 -41.877 -12.716 1.00 85.81 92 GLY A CA 1
ATOM 772 C C . GLY A 1 92 ? -14.056 -40.914 -13.406 1.00 85.81 92 GLY A C 1
ATOM 773 O O . GLY A 1 92 ? -12.908 -41.279 -13.651 1.00 85.81 92 GLY A O 1
ATOM 774 N N . HIS A 1 93 ? -14.479 -39.686 -13.715 1.00 88.44 93 HIS A N 1
ATOM 775 C CA . HIS A 1 93 ? -13.615 -38.664 -14.306 1.00 88.44 93 HIS A CA 1
ATOM 776 C C . HIS A 1 93 ? -12.878 -37.868 -13.218 1.00 88.44 93 HIS A C 1
ATOM 778 O O . HIS A 1 93 ? -13.514 -37.450 -12.250 1.00 88.44 93 HIS A O 1
ATOM 784 N N . PRO A 1 94 ? -11.562 -37.625 -13.349 1.00 86.81 94 PRO A N 1
ATOM 785 C CA . PRO A 1 94 ? -10.824 -36.812 -12.390 1.00 86.81 94 PRO A CA 1
ATOM 786 C C . PRO A 1 94 ? -11.231 -35.335 -12.488 1.00 86.81 94 PRO A C 1
ATOM 788 O O . PRO A 1 94 ? -11.110 -34.705 -13.536 1.00 86.81 94 PRO A O 1
ATOM 791 N N . VAL A 1 95 ? -11.664 -34.773 -11.365 1.00 86.44 95 VAL A N 1
ATOM 792 C CA . VAL A 1 95 ? -11.995 -33.365 -11.145 1.00 86.44 95 VAL A CA 1
ATOM 793 C C . VAL A 1 95 ? -10.929 -32.749 -10.246 1.00 86.44 95 VAL A C 1
ATOM 795 O O . VAL A 1 95 ? -10.629 -33.255 -9.164 1.00 86.44 95 VAL A O 1
ATOM 798 N N . LYS A 1 96 ? -10.337 -31.646 -10.703 1.00 84.88 96 LYS A N 1
ATOM 799 C CA . LYS A 1 96 ? -9.334 -30.878 -9.958 1.00 84.88 96 LYS A CA 1
ATOM 800 C C . LYS A 1 96 ? -10.012 -30.149 -8.792 1.00 84.88 96 LYS A C 1
ATOM 802 O O . LYS A 1 96 ? -10.921 -29.358 -9.015 1.00 84.88 96 LYS A O 1
ATOM 807 N N . LEU A 1 97 ? -9.569 -30.415 -7.565 1.00 82.50 97 LEU A N 1
ATOM 808 C CA . LEU A 1 97 ? -10.099 -29.806 -6.338 1.00 82.50 97 LEU A CA 1
ATOM 809 C C . LEU A 1 97 ? -9.251 -28.643 -5.824 1.00 82.50 97 LEU A C 1
ATOM 811 O O . LEU A 1 97 ? -9.748 -27.808 -5.074 1.00 82.50 97 LEU A O 1
ATOM 815 N N . THR A 1 98 ? -7.969 -28.593 -6.189 1.00 79.81 98 THR A N 1
ATOM 816 C CA . THR A 1 98 ? -7.076 -27.505 -5.785 1.00 79.81 98 THR A CA 1
ATOM 817 C C . THR A 1 98 ? -6.321 -26.944 -6.975 1.00 79.81 98 THR A C 1
ATOM 819 O O . THR A 1 98 ? -5.905 -27.678 -7.871 1.00 79.81 98 TH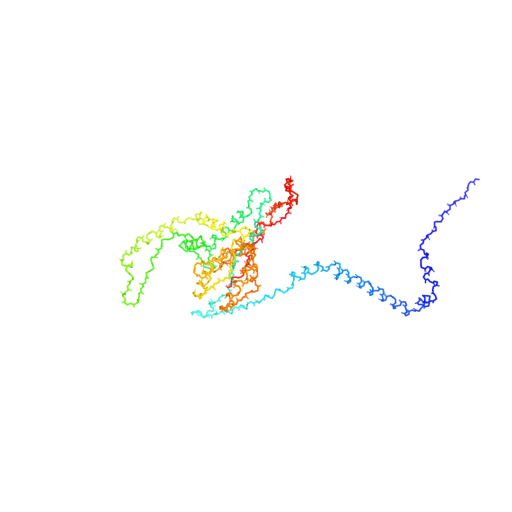R A O 1
ATOM 822 N N . GLU A 1 99 ? -6.125 -25.631 -6.957 1.00 77.62 99 GLU A N 1
ATOM 823 C CA . GLU A 1 99 ? -5.319 -24.902 -7.924 1.00 77.62 99 GLU A CA 1
ATOM 824 C C . GLU A 1 99 ? -4.426 -23.903 -7.193 1.00 77.62 99 GLU A C 1
ATOM 826 O O . GLU A 1 99 ? -4.836 -23.297 -6.201 1.00 77.62 99 GLU A O 1
ATOM 831 N N . ASN A 1 100 ? -3.191 -23.757 -7.668 1.00 76.62 100 ASN A N 1
ATOM 832 C CA . ASN A 1 100 ? -2.284 -22.731 -7.189 1.00 76.62 100 ASN A CA 1
ATOM 833 C C . ASN A 1 100 ? -2.432 -21.487 -8.068 1.00 76.62 100 ASN A C 1
ATOM 835 O O . ASN A 1 100 ? -2.155 -21.540 -9.265 1.00 76.62 100 ASN A O 1
ATOM 839 N N . ILE A 1 101 ? -2.893 -20.388 -7.477 1.00 78.81 101 ILE A N 1
ATOM 840 C CA . ILE A 1 101 ? -3.130 -19.128 -8.179 1.00 78.81 101 ILE A CA 1
ATOM 841 C C . ILE A 1 101 ? -2.382 -18.027 -7.444 1.00 78.81 101 ILE A C 1
ATOM 843 O O . ILE A 1 101 ? -2.516 -17.868 -6.231 1.00 78.81 101 ILE A O 1
ATOM 847 N N . THR A 1 102 ? -1.608 -17.246 -8.190 1.00 81.56 102 THR A N 1
ATOM 848 C CA . THR A 1 102 ? -0.905 -16.082 -7.664 1.00 81.56 102 THR A CA 1
ATOM 849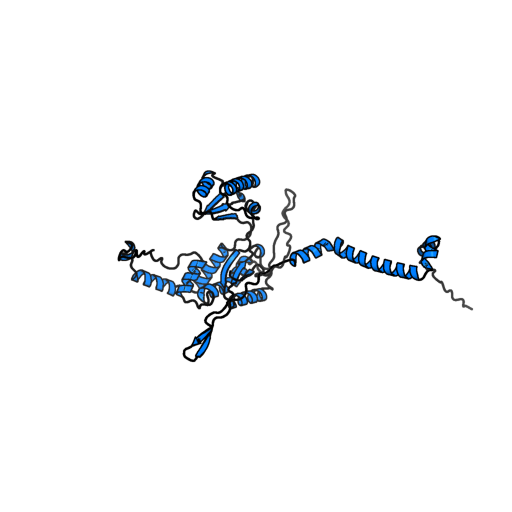 C C . THR A 1 102 ? -1.811 -14.859 -7.719 1.00 81.56 102 THR A C 1
ATOM 851 O O . THR A 1 102 ? -2.171 -14.367 -8.786 1.00 81.56 102 THR A O 1
ATOM 854 N N . LEU A 1 103 ? -2.187 -14.352 -6.550 1.00 88.12 103 LEU A N 1
ATOM 855 C CA . LEU A 1 103 ? -2.778 -13.021 -6.443 1.00 88.12 103 LEU A CA 1
ATOM 856 C C . LEU A 1 103 ? -1.665 -11.973 -6.356 1.00 88.12 103 LEU A C 1
ATOM 858 O O . LEU A 1 103 ? -0.508 -12.316 -6.105 1.00 88.12 103 LEU A O 1
ATOM 862 N N . TYR A 1 104 ? -2.002 -10.701 -6.563 1.00 88.06 104 TYR A N 1
ATOM 863 C CA . TYR A 1 104 ? -1.027 -9.612 -6.561 1.00 88.06 104 TYR A CA 1
ATOM 864 C C . TYR A 1 104 ? -1.387 -8.492 -5.581 1.00 88.06 104 TYR A C 1
ATOM 866 O O . TYR A 1 104 ? -2.545 -8.092 -5.459 1.00 88.06 104 TYR A O 1
ATOM 874 N N . ASP A 1 105 ? -0.369 -7.950 -4.922 1.00 91.94 105 ASP A N 1
ATOM 875 C CA . ASP A 1 105 ? -0.404 -6.662 -4.242 1.00 91.94 105 ASP A CA 1
ATOM 876 C C . ASP A 1 105 ? -0.035 -5.555 -5.232 1.00 91.94 105 ASP A C 1
ATOM 878 O O . ASP A 1 105 ? 0.966 -5.645 -5.947 1.00 91.94 105 ASP A O 1
ATOM 882 N N . LEU A 1 106 ? -0.839 -4.491 -5.258 1.00 92.12 106 LEU A N 1
ATOM 883 C CA . LEU A 1 106 ? -0.540 -3.274 -6.002 1.00 92.12 106 LEU A CA 1
ATOM 884 C C . LEU A 1 106 ? -0.046 -2.209 -5.035 1.00 92.12 106 LEU A C 1
ATOM 886 O O . LEU A 1 106 ? -0.759 -1.808 -4.114 1.00 92.12 106 LEU A O 1
ATOM 890 N N . ALA A 1 107 ? 1.148 -1.698 -5.291 1.00 93.81 107 ALA A N 1
ATOM 891 C CA . ALA A 1 107 ? 1.735 -0.588 -4.561 1.00 93.81 107 ALA A CA 1
ATOM 892 C C . ALA A 1 107 ? 2.228 0.494 -5.521 1.00 93.81 107 ALA A C 1
ATOM 894 O O . ALA A 1 107 ? 2.387 0.268 -6.722 1.00 93.81 107 ALA A O 1
ATOM 895 N N . VAL A 1 108 ? 2.472 1.687 -4.988 1.00 92.75 108 VAL A N 1
ATOM 896 C CA . VAL A 1 108 ? 3.063 2.794 -5.738 1.00 92.75 108 VAL A CA 1
ATOM 897 C C . VAL A 1 108 ? 4.191 3.443 -4.951 1.00 92.75 108 VAL A C 1
ATOM 899 O O . VAL A 1 108 ? 4.074 3.655 -3.742 1.00 92.75 108 VAL A O 1
ATOM 902 N N . ASP A 1 109 ? 5.284 3.775 -5.630 1.00 90.69 109 ASP A N 1
ATOM 903 C CA . ASP A 1 109 ? 6.279 4.705 -5.111 1.00 90.69 109 ASP A CA 1
ATOM 904 C C . ASP A 1 109 ? 5.813 6.148 -5.383 1.00 90.69 109 ASP A C 1
ATOM 906 O O . ASP A 1 109 ? 5.782 6.578 -6.541 1.00 90.69 109 ASP A O 1
ATOM 910 N N . PRO A 1 110 ? 5.409 6.910 -4.349 1.00 88.88 110 PRO A N 1
ATOM 911 C CA . PRO A 1 110 ? 4.857 8.248 -4.528 1.00 88.88 110 PRO A CA 1
ATOM 912 C C . PRO A 1 110 ? 5.899 9.274 -4.983 1.00 88.88 110 PRO A C 1
ATOM 914 O O . PRO A 1 110 ? 5.508 10.312 -5.512 1.00 88.88 110 PRO A O 1
ATOM 917 N N . ARG A 1 111 ? 7.202 9.004 -4.809 1.00 86.50 111 ARG A N 1
ATOM 918 C CA . ARG A 1 111 ? 8.274 9.884 -5.309 1.00 86.50 111 ARG A CA 1
ATOM 919 C C . ARG A 1 111 ? 8.190 10.049 -6.820 1.00 86.50 111 ARG A C 1
ATOM 921 O O . ARG A 1 111 ? 8.376 11.140 -7.344 1.00 86.50 111 ARG A O 1
ATOM 928 N N . GLU A 1 112 ? 7.843 8.966 -7.505 1.00 85.75 112 GLU A N 1
ATOM 929 C CA . GLU A 1 112 ? 7.711 8.956 -8.956 1.00 85.75 112 GLU A CA 1
ATOM 930 C C . GLU A 1 112 ? 6.485 9.736 -9.433 1.00 85.75 112 GLU A C 1
ATOM 932 O O . GLU A 1 112 ? 6.383 9.970 -10.623 1.00 85.75 112 GLU A O 1
ATOM 937 N N . LEU A 1 113 ? 5.572 10.155 -8.545 1.00 87.25 113 LEU A N 1
ATOM 938 C CA . LEU A 1 113 ? 4.373 10.938 -8.872 1.00 87.25 113 LEU A CA 1
ATOM 939 C C . LEU A 1 113 ? 4.555 12.454 -8.668 1.00 87.25 113 LEU A C 1
ATOM 941 O O . LEU A 1 113 ? 3.592 13.212 -8.819 1.00 87.25 113 LEU A O 1
ATOM 945 N N . GLU A 1 114 ? 5.760 12.909 -8.311 1.00 85.06 114 GLU A N 1
ATOM 946 C CA . GLU A 1 114 ? 6.052 14.320 -8.057 1.00 85.06 114 GLU A CA 1
ATOM 947 C C . GLU A 1 114 ? 6.228 15.113 -9.362 1.00 85.06 114 GLU A C 1
ATOM 949 O O . GLU A 1 114 ? 7.275 15.073 -10.003 1.00 85.06 114 GLU A O 1
ATOM 954 N N . GLY A 1 115 ? 5.214 15.894 -9.739 1.00 82.56 115 GLY A N 1
ATOM 955 C CA . GLY A 1 115 ? 5.312 16.906 -10.794 1.00 82.56 115 GLY A CA 1
ATOM 956 C C . GLY A 1 115 ? 4.103 16.942 -11.725 1.00 82.56 115 GLY A C 1
ATOM 957 O O . GLY A 1 115 ? 2.997 16.528 -11.363 1.00 82.56 115 GLY A O 1
ATOM 958 N N . ILE A 1 116 ? 4.315 17.493 -12.920 1.00 83.88 116 ILE A N 1
ATOM 959 C CA . ILE A 1 116 ? 3.259 17.827 -13.883 1.00 83.88 116 ILE A CA 1
ATOM 960 C C . ILE A 1 116 ? 3.507 17.061 -15.182 1.00 83.88 116 ILE A C 1
ATOM 962 O O . ILE A 1 116 ? 4.652 16.811 -15.563 1.00 83.88 116 ILE A O 1
ATOM 966 N N . ILE A 1 117 ? 2.439 16.661 -15.866 1.00 83.94 117 ILE A N 1
ATOM 967 C CA . ILE A 1 117 ? 2.548 15.947 -17.139 1.00 83.94 117 ILE A CA 1
ATOM 968 C C . ILE A 1 117 ? 3.114 16.855 -18.237 1.00 83.94 117 ILE A C 1
ATOM 970 O O . ILE A 1 117 ? 2.773 18.023 -18.387 1.00 83.94 117 ILE A O 1
ATOM 974 N N . SER A 1 118 ? 4.001 16.304 -19.057 1.00 73.31 118 SER A N 1
ATOM 975 C CA . SER A 1 118 ? 4.558 16.990 -20.214 1.00 73.31 118 SER A CA 1
ATOM 976 C C . SER A 1 118 ? 3.460 17.332 -21.222 1.00 73.31 118 SER A C 1
ATOM 978 O O . SER A 1 118 ? 2.920 16.446 -21.879 1.00 73.31 118 SER A O 1
ATOM 980 N N . GLY A 1 119 ? 3.179 18.625 -21.393 1.00 73.50 119 GLY A N 1
ATOM 981 C CA . GLY A 1 119 ? 2.209 19.118 -22.378 1.00 73.50 119 GLY A CA 1
ATOM 982 C C . GLY A 1 119 ? 0.792 19.320 -21.835 1.00 73.50 119 GLY A C 1
ATOM 983 O O . GLY A 1 119 ? -0.073 19.760 -22.586 1.00 73.50 119 GLY A O 1
ATOM 984 N N . SER A 1 120 ? 0.551 19.065 -20.546 1.00 71.50 120 SER A N 1
ATOM 985 C CA . SER A 1 120 ? -0.704 19.405 -19.869 1.00 71.50 120 SER A CA 1
ATOM 986 C C . SER A 1 120 ? -0.429 19.913 -18.452 1.00 71.50 120 SER A C 1
ATOM 988 O O . SER A 1 120 ? 0.488 19.455 -17.790 1.00 71.50 120 SER A O 1
ATOM 990 N N . ASN A 1 121 ? -1.229 20.848 -17.936 1.00 81.81 121 ASN A N 1
ATOM 991 C CA . ASN A 1 121 ? -1.054 21.376 -16.570 1.00 81.81 121 ASN A CA 1
ATOM 992 C C . ASN A 1 121 ? -1.672 20.465 -15.491 1.00 81.81 121 ASN A C 1
ATOM 994 O O . ASN A 1 121 ? -2.144 20.939 -14.460 1.00 81.81 121 ASN A O 1
ATOM 998 N N . ILE A 1 122 ? -1.717 19.155 -15.742 1.00 86.38 122 ILE A N 1
ATOM 999 C CA . ILE A 1 122 ? -2.354 18.180 -14.854 1.00 86.38 122 ILE A CA 1
ATOM 1000 C C . ILE A 1 122 ? -1.280 17.577 -13.936 1.00 86.38 122 ILE A C 1
ATOM 1002 O O . ILE A 1 122 ? -0.274 17.063 -14.444 1.00 86.38 122 ILE A O 1
ATOM 1006 N N . PRO A 1 123 ? -1.468 17.598 -12.600 1.00 89.81 123 PRO A N 1
ATOM 1007 C CA . PRO A 1 123 ? -0.575 16.911 -11.675 1.00 89.81 123 PRO A CA 1
ATOM 1008 C C . PRO A 1 123 ? -0.534 15.413 -11.970 1.00 89.81 123 PRO A C 1
ATOM 1010 O O . PRO A 1 123 ? -1.574 14.774 -12.163 1.00 89.81 123 PRO A O 1
ATOM 1013 N N . MET A 1 124 ? 0.658 14.822 -11.956 1.00 87.94 124 MET A N 1
ATOM 1014 C CA . MET A 1 124 ? 0.792 13.420 -12.343 1.00 87.94 124 MET A CA 1
ATOM 1015 C C . MET A 1 124 ? 0.068 12.472 -11.388 1.00 87.94 124 MET A C 1
ATOM 1017 O O . MET A 1 124 ? -0.532 11.499 -11.836 1.00 87.94 124 MET A O 1
ATOM 1021 N N . LYS A 1 125 ? 0.030 12.799 -10.092 1.00 92.19 125 LYS A N 1
ATOM 1022 C CA . LYS A 1 125 ? -0.793 12.098 -9.098 1.00 92.19 125 LYS A CA 1
ATOM 1023 C C . LYS A 1 125 ? -2.262 11.998 -9.530 1.00 92.19 125 LYS A C 1
ATOM 1025 O O . LYS A 1 125 ? -2.846 10.921 -9.460 1.00 92.19 125 LYS A O 1
ATOM 1030 N N . THR A 1 126 ? -2.853 13.094 -10.005 1.00 93.31 126 THR A N 1
ATOM 1031 C CA . THR A 1 126 ? -4.259 13.131 -10.434 1.00 93.31 126 THR A CA 1
ATOM 1032 C C . THR A 1 126 ? -4.481 12.220 -11.634 1.00 93.31 126 THR A C 1
ATOM 1034 O O . THR A 1 126 ? -5.368 11.369 -11.607 1.00 93.31 126 THR A O 1
ATOM 1037 N N . ARG A 1 127 ? -3.617 12.317 -12.650 1.00 92.56 127 ARG A N 1
ATOM 1038 C CA . ARG A 1 127 ? -3.692 11.444 -13.828 1.00 92.56 127 ARG A CA 1
ATOM 1039 C C . ARG A 1 127 ? -3.491 9.971 -13.480 1.00 92.56 127 ARG A C 1
ATOM 1041 O O . ARG A 1 127 ? -4.199 9.109 -13.989 1.00 92.56 127 ARG A O 1
ATOM 1048 N N . PHE A 1 128 ? -2.533 9.680 -12.609 1.00 93.38 128 PHE A N 1
ATOM 1049 C CA . PHE A 1 128 ? -2.276 8.338 -12.105 1.00 93.38 128 PHE A CA 1
ATOM 1050 C C . PHE A 1 128 ? -3.538 7.738 -11.467 1.00 93.38 128 PHE A C 1
ATOM 1052 O O . PHE A 1 128 ? -3.938 6.621 -11.801 1.00 93.38 128 PHE A O 1
ATOM 1059 N N . ILE A 1 129 ? -4.200 8.510 -10.598 1.00 95.19 129 ILE A N 1
ATOM 1060 C CA . ILE A 1 129 ? -5.452 8.116 -9.948 1.00 95.19 129 ILE A CA 1
ATOM 1061 C C . ILE A 1 129 ? -6.537 7.851 -10.995 1.00 95.19 129 ILE A C 1
ATOM 1063 O O . ILE A 1 129 ? -7.211 6.826 -10.917 1.00 95.19 129 ILE A O 1
ATOM 1067 N N . GLU A 1 130 ? -6.690 8.711 -12.003 1.00 94.81 130 GLU A N 1
ATOM 1068 C CA . GLU A 1 130 ? -7.665 8.511 -13.083 1.00 94.81 130 GLU A CA 1
ATOM 1069 C C . GLU A 1 130 ? -7.462 7.202 -13.850 1.00 94.81 130 GLU A C 1
ATOM 1071 O O . GLU A 1 130 ? -8.445 6.541 -14.175 1.00 94.81 130 GLU A O 1
ATOM 1076 N N . ILE A 1 131 ? -6.211 6.817 -14.118 1.00 94.44 131 ILE A N 1
ATOM 1077 C CA . ILE A 1 131 ? -5.894 5.602 -14.878 1.00 94.44 131 ILE A CA 1
ATOM 1078 C C . ILE A 1 131 ? -6.130 4.337 -14.042 1.00 94.44 131 ILE A C 1
ATOM 1080 O O . ILE A 1 131 ? -6.604 3.332 -14.568 1.00 94.44 131 ILE A O 1
ATOM 1084 N N . ILE A 1 132 ? -5.819 4.371 -12.743 1.00 95.50 132 ILE A N 1
ATOM 1085 C CA . ILE A 1 132 ? -5.892 3.186 -11.873 1.00 95.50 132 ILE A CA 1
ATOM 1086 C C . ILE A 1 132 ? -7.273 2.988 -11.239 1.00 95.50 132 ILE A C 1
ATOM 1088 O O . ILE A 1 132 ? -7.665 1.851 -10.977 1.00 95.50 132 ILE A O 1
ATOM 1092 N N . THR A 1 133 ? -8.057 4.053 -11.053 1.00 96.94 133 THR A N 1
ATOM 1093 C CA . THR A 1 133 ? -9.408 3.968 -10.464 1.00 96.94 133 THR A CA 1
ATOM 1094 C C . THR A 1 133 ? -10.312 2.942 -11.171 1.00 96.94 133 THR A C 1
ATOM 1096 O O . THR A 1 133 ? -10.929 2.146 -10.464 1.00 96.94 133 THR A O 1
ATOM 1099 N N . PRO A 1 134 ? -10.401 2.881 -12.517 1.00 96.81 134 PRO A N 1
ATOM 1100 C CA . PRO A 1 134 ? -11.220 1.877 -13.196 1.00 96.81 134 PRO A CA 1
ATOM 1101 C C . PRO A 1 134 ? -10.796 0.440 -12.883 1.00 96.81 134 PRO A C 1
ATOM 1103 O O . PRO A 1 134 ? -11.655 -0.410 -12.677 1.00 96.81 134 PRO A O 1
ATOM 1106 N N . VAL A 1 135 ? -9.490 0.169 -12.792 1.00 95.50 135 VAL A N 1
ATOM 1107 C CA . VAL A 1 135 ? -8.976 -1.168 -12.452 1.00 95.50 135 VAL A CA 1
ATOM 1108 C C . VAL A 1 135 ? -9.346 -1.542 -11.019 1.00 95.50 135 VAL A C 1
ATOM 1110 O O . VAL A 1 135 ? -9.757 -2.668 -10.754 1.00 95.50 135 VAL A O 1
ATOM 1113 N N . LEU A 1 136 ? -9.252 -0.589 -10.090 1.00 95.88 136 LEU A N 1
ATOM 1114 C CA . LEU A 1 136 ? -9.657 -0.809 -8.703 1.00 95.88 136 LEU A CA 1
ATOM 1115 C C . LEU A 1 136 ? -11.164 -1.004 -8.568 1.00 95.88 136 LEU A C 1
ATOM 1117 O O . LEU A 1 136 ? -11.590 -1.840 -7.783 1.00 95.88 136 LEU A O 1
ATOM 1121 N N . TYR A 1 137 ? -11.969 -0.292 -9.355 1.00 96.81 137 TYR A N 1
ATOM 1122 C CA . TYR A 1 137 ? -13.406 -0.543 -9.417 1.00 96.81 137 TYR A CA 1
ATOM 1123 C C . TYR A 1 137 ? -13.696 -1.974 -9.875 1.00 96.81 137 TYR A C 1
ATOM 1125 O O . TYR A 1 137 ? -14.448 -2.674 -9.204 1.00 96.81 137 TYR A O 1
ATOM 1133 N N . LYS A 1 138 ? -13.049 -2.445 -10.951 1.00 96.25 138 LYS A N 1
ATOM 1134 C CA . LYS A 1 138 ? -13.183 -3.841 -11.394 1.00 96.25 138 LYS A CA 1
ATOM 1135 C C . LYS A 1 138 ? -12.792 -4.814 -10.287 1.00 96.25 138 LYS A C 1
ATOM 1137 O O . LYS A 1 138 ? -13.512 -5.769 -10.028 1.00 96.25 138 LYS A O 1
ATOM 1142 N N . HIS A 1 139 ? -11.693 -4.547 -9.588 1.00 95.06 139 HIS A N 1
ATOM 1143 C CA . HIS A 1 139 ? -11.256 -5.397 -8.487 1.00 95.06 139 HIS A CA 1
ATOM 1144 C C . HIS A 1 139 ? -12.256 -5.435 -7.314 1.00 95.06 139 HIS A C 1
ATOM 1146 O O . HIS A 1 139 ? -12.507 -6.485 -6.730 1.00 95.06 139 HIS A O 1
ATOM 1152 N N . LEU A 1 140 ? -12.841 -4.290 -6.961 1.00 94.94 140 LEU A N 1
ATOM 1153 C CA . LEU A 1 140 ? -13.737 -4.174 -5.811 1.00 94.94 140 LEU A CA 1
ATOM 1154 C C . LEU A 1 140 ? -15.167 -4.630 -6.118 1.00 94.94 140 LEU A C 1
ATOM 1156 O O . LEU A 1 140 ? -15.838 -5.101 -5.203 1.00 94.94 140 LEU A O 1
ATOM 1160 N N . CYS A 1 141 ? -15.627 -4.481 -7.363 1.00 94.81 141 CYS A N 1
ATOM 1161 C CA . CYS A 1 141 ? -17.038 -4.607 -7.739 1.00 94.81 141 CYS A CA 1
ATOM 1162 C C . CYS A 1 141 ? -17.336 -5.608 -8.859 1.00 94.81 141 CYS A C 1
ATOM 1164 O O . CYS A 1 141 ? -18.500 -5.949 -9.035 1.00 94.81 141 CYS A O 1
ATOM 1166 N N . GLU A 1 142 ? -16.334 -6.087 -9.601 1.00 93.50 142 GLU A N 1
ATOM 1167 C CA . GLU A 1 142 ? -16.525 -7.102 -10.648 1.00 93.50 142 GLU A CA 1
ATOM 1168 C C . GLU A 1 142 ? -15.855 -8.427 -10.252 1.00 93.50 142 GLU A C 1
ATOM 1170 O O . GLU A 1 142 ? -16.512 -9.467 -10.243 1.00 93.50 142 GLU A O 1
ATOM 1175 N N . VAL A 1 143 ? -14.569 -8.395 -9.875 1.00 90.81 143 VAL A N 1
ATOM 1176 C CA . VAL A 1 143 ? -13.773 -9.580 -9.512 1.00 90.81 143 VAL A CA 1
ATOM 1177 C C . VAL A 1 143 ? -12.829 -9.283 -8.345 1.00 90.81 143 VAL A C 1
ATOM 1179 O O . VAL A 1 143 ? -11.803 -8.619 -8.514 1.00 90.81 143 VAL A O 1
ATOM 1182 N N . ASN A 1 144 ? -13.117 -9.856 -7.176 1.00 86.19 144 ASN A N 1
ATOM 1183 C CA . ASN A 1 144 ? -12.256 -9.760 -5.999 1.00 86.19 144 ASN A CA 1
ATOM 1184 C C . ASN A 1 144 ? -11.512 -11.088 -5.795 1.00 86.19 144 ASN A C 1
ATOM 1186 O O . ASN A 1 144 ? -12.125 -12.130 -5.547 1.00 86.19 144 ASN A O 1
ATOM 1190 N N . GLY A 1 145 ? -10.188 -11.074 -5.971 1.00 83.44 145 GLY A N 1
ATOM 1191 C CA . GLY A 1 145 ? -9.396 -12.296 -6.077 1.00 83.44 145 GLY A CA 1
ATOM 1192 C C . GLY A 1 145 ? -9.788 -13.091 -7.320 1.00 83.44 145 GLY A C 1
ATOM 1193 O O . GLY A 1 145 ? -9.439 -12.716 -8.434 1.00 83.44 145 GLY A O 1
ATOM 1194 N N . MET A 1 146 ? -10.523 -14.184 -7.130 1.00 82.44 146 MET A N 1
ATOM 1195 C CA . MET A 1 146 ? -11.020 -15.048 -8.213 1.00 82.44 146 MET A CA 1
ATOM 1196 C C . MET A 1 146 ? -12.548 -15.090 -8.293 1.00 82.44 146 MET A C 1
ATOM 1198 O O . MET A 1 146 ? -13.098 -15.687 -9.217 1.00 82.44 146 MET A O 1
ATOM 1202 N N . SER A 1 147 ? -13.236 -14.475 -7.331 1.00 85.12 147 SER A N 1
ATOM 1203 C CA . SER A 1 147 ? -14.682 -14.595 -7.198 1.00 85.12 147 SER A CA 1
ATOM 1204 C C . SER A 1 147 ? -15.387 -13.424 -7.877 1.00 85.12 147 SER A C 1
ATOM 1206 O O . SER A 1 147 ? -14.958 -12.276 -7.699 1.00 85.12 147 SER A O 1
ATOM 1208 N N . PRO A 1 148 ? -16.480 -13.679 -8.620 1.00 90.44 148 PRO A N 1
ATOM 1209 C CA . PRO A 1 148 ? -17.338 -12.608 -9.093 1.00 90.44 148 PRO A CA 1
ATOM 1210 C C . PRO A 1 148 ? -17.961 -11.895 -7.893 1.00 90.44 148 PRO A C 1
ATOM 1212 O O . PRO A 1 148 ? -18.330 -12.523 -6.897 1.00 90.44 148 PRO A O 1
ATOM 1215 N N . VAL A 1 149 ? -18.074 -10.579 -7.992 1.00 90.94 149 VAL A N 1
ATOM 1216 C CA . VAL A 1 149 ? -18.599 -9.739 -6.918 1.00 90.94 149 VAL A CA 1
ATOM 1217 C C . VAL A 1 149 ? -20.052 -9.380 -7.217 1.00 90.94 149 VAL A C 1
ATOM 1219 O O . VAL A 1 149 ? -20.380 -8.933 -8.313 1.00 90.94 149 VAL A O 1
ATOM 1222 N N . ASN A 1 150 ? -20.940 -9.583 -6.241 1.00 92.88 150 ASN A N 1
ATOM 1223 C CA . ASN A 1 150 ? -22.327 -9.119 -6.326 1.00 92.88 150 ASN A CA 1
ATOM 1224 C C . ASN A 1 150 ? -22.439 -7.639 -5.893 1.00 92.88 150 ASN A C 1
ATOM 1226 O O . ASN A 1 150 ? -21.516 -7.072 -5.306 1.00 92.88 150 ASN A O 1
ATOM 1230 N N . SER A 1 151 ? -23.581 -6.996 -6.149 1.00 90.56 151 SER A N 1
ATOM 1231 C CA . SER A 1 151 ? -23.789 -5.575 -5.820 1.00 90.56 151 SER A CA 1
ATOM 1232 C C . SER A 1 151 ? -23.581 -5.258 -4.335 1.00 90.56 151 SER A C 1
ATOM 1234 O O . SER A 1 151 ? -23.017 -4.219 -3.995 1.00 90.56 151 SER A O 1
ATOM 1236 N N . THR A 1 152 ? -23.980 -6.167 -3.448 1.00 91.69 152 THR A N 1
ATOM 1237 C CA . THR A 1 152 ? -23.818 -6.019 -1.999 1.00 91.69 152 THR A CA 1
ATOM 1238 C C . THR A 1 152 ? -22.348 -6.041 -1.586 1.00 91.69 152 THR A C 1
ATOM 1240 O O . THR A 1 152 ? -21.893 -5.196 -0.815 1.00 91.69 152 THR A O 1
ATOM 1243 N N . ASP A 1 153 ? -21.587 -6.991 -2.117 1.00 92.38 153 ASP A N 1
ATOM 1244 C CA . ASP A 1 153 ? -20.169 -7.165 -1.840 1.00 92.38 153 ASP A CA 1
ATOM 1245 C C . ASP A 1 153 ? -19.349 -6.034 -2.464 1.00 92.38 153 ASP A C 1
ATOM 1247 O O . ASP A 1 153 ? -18.393 -5.579 -1.848 1.00 92.38 153 ASP A O 1
ATOM 1251 N N . CYS A 1 154 ? -19.769 -5.489 -3.610 1.00 94.50 154 CYS A N 1
ATOM 1252 C CA . CYS A 1 154 ? -19.203 -4.259 -4.168 1.00 94.50 154 CYS A CA 1
ATOM 1253 C C . CYS A 1 154 ? -19.307 -3.098 -3.170 1.00 94.50 154 CYS A C 1
ATOM 1255 O O . CYS A 1 154 ? -18.300 -2.449 -2.881 1.00 94.50 154 CYS A O 1
ATOM 1257 N N . VAL A 1 155 ? -20.493 -2.861 -2.592 1.00 94.12 155 VAL A N 1
ATOM 1258 C CA . VAL A 1 155 ? -20.693 -1.778 -1.612 1.00 94.12 155 VAL A CA 1
ATOM 1259 C C . VAL A 1 155 ? -19.815 -2.007 -0.383 1.00 94.12 155 VAL A C 1
ATOM 1261 O O . VAL A 1 155 ? -19.103 -1.091 0.020 1.00 94.12 155 VAL A O 1
ATOM 1264 N N . LYS A 1 156 ? -19.783 -3.233 0.159 1.00 91.56 156 LYS A N 1
ATOM 1265 C CA . LYS A 1 156 ? -18.918 -3.598 1.297 1.00 91.56 156 LYS A CA 1
ATOM 1266 C C . LYS A 1 156 ? -17.436 -3.384 0.991 1.00 91.56 156 LYS A C 1
ATOM 1268 O O . LYS A 1 156 ? -16.719 -2.793 1.791 1.00 91.56 156 LYS A O 1
ATOM 1273 N N . ASN A 1 157 ? -16.969 -3.846 -0.165 1.00 94.06 157 ASN A N 1
ATOM 1274 C CA . ASN A 1 157 ? -15.571 -3.727 -0.570 1.00 94.06 157 ASN A CA 1
ATOM 1275 C C . ASN A 1 157 ? -15.173 -2.256 -0.734 1.00 94.06 157 ASN A C 1
ATOM 1277 O O . ASN A 1 157 ? -14.100 -1.855 -0.281 1.00 94.06 157 ASN A O 1
ATOM 1281 N N . VAL A 1 158 ? -16.039 -1.432 -1.336 1.00 94.62 158 VAL A N 1
ATOM 1282 C CA . VAL A 1 158 ? -15.802 0.012 -1.468 1.00 94.62 158 VAL A CA 1
ATOM 1283 C C . VAL A 1 158 ? -15.862 0.710 -0.111 1.00 94.62 158 VAL A C 1
ATOM 1285 O O . VAL A 1 158 ? -15.020 1.565 0.150 1.00 94.62 158 VAL A O 1
ATOM 1288 N N . GLU A 1 159 ? -16.795 0.335 0.765 1.00 92.62 159 GLU A N 1
ATOM 1289 C CA . GLU A 1 159 ? -16.896 0.837 2.138 1.00 92.62 159 GLU A CA 1
ATOM 1290 C C . GLU A 1 159 ? -15.594 0.597 2.912 1.00 92.62 159 GLU A C 1
ATOM 1292 O O . GLU A 1 159 ? -14.998 1.540 3.439 1.00 92.62 159 GLU A O 1
ATOM 1297 N N . LEU A 1 160 ? -15.096 -0.644 2.885 1.00 91.88 160 LEU A N 1
ATOM 1298 C CA . LEU A 1 160 ? -13.836 -1.047 3.510 1.00 91.88 160 LEU A CA 1
ATOM 1299 C C . LEU A 1 160 ? -12.633 -0.324 2.897 1.00 91.88 160 LEU A C 1
ATOM 1301 O O . LEU A 1 160 ? -11.773 0.177 3.623 1.00 91.88 160 LEU A O 1
ATOM 1305 N N . PHE A 1 161 ? -12.569 -0.239 1.566 1.00 93.62 161 PHE A N 1
ATOM 1306 C CA . PHE A 1 161 ? -11.469 0.427 0.874 1.00 93.62 161 PHE A CA 1
ATOM 1307 C C . PHE A 1 161 ? -11.426 1.922 1.198 1.00 93.62 161 PHE A C 1
ATOM 1309 O O . PHE A 1 161 ? -10.376 2.450 1.573 1.00 93.62 161 PHE A O 1
ATOM 1316 N N . ALA A 1 162 ? -12.563 2.610 1.078 1.00 93.19 162 ALA A N 1
ATOM 1317 C CA . ALA A 1 162 ? -12.676 4.041 1.324 1.00 93.19 162 ALA A CA 1
ATOM 1318 C C . ALA A 1 162 ? -12.607 4.386 2.823 1.00 93.19 162 ALA A C 1
ATOM 1320 O O . ALA A 1 162 ? -12.132 5.467 3.182 1.00 93.19 162 ALA A O 1
ATOM 1321 N N . GLY A 1 163 ? -12.975 3.461 3.712 1.00 90.00 163 GLY A N 1
ATOM 1322 C CA . GLY A 1 163 ? -13.063 3.704 5.153 1.00 90.00 163 GLY A CA 1
ATOM 1323 C C . GLY A 1 163 ? -14.170 4.698 5.504 1.00 90.00 163 GLY A C 1
ATOM 1324 O O . GLY A 1 163 ? -13.999 5.520 6.400 1.00 90.00 163 GLY A O 1
ATOM 1325 N N . VAL A 1 164 ? -15.266 4.669 4.748 1.00 90.50 164 VAL A N 1
ATOM 1326 C CA . VAL A 1 164 ? -16.506 5.406 5.035 1.00 90.50 164 VAL A CA 1
ATOM 1327 C C . VAL A 1 164 ? -17.529 4.428 5.605 1.00 90.50 164 VAL A C 1
ATOM 1329 O O . VAL A 1 164 ? -17.341 3.233 5.457 1.00 90.50 164 VAL A O 1
ATOM 1332 N N . SER A 1 165 ? -18.596 4.900 6.249 1.00 89.06 165 SER A N 1
ATOM 1333 C CA . SER A 1 165 ? -19.723 4.035 6.627 1.00 89.06 165 SER A CA 1
ATOM 1334 C C . SER A 1 165 ? -20.822 4.228 5.587 1.00 89.06 165 SER A C 1
ATOM 1336 O O . SER A 1 165 ? -21.370 5.326 5.492 1.00 89.06 165 SER A O 1
ATOM 1338 N N . LEU A 1 166 ? -21.095 3.207 4.774 1.00 88.81 166 LEU A N 1
ATOM 1339 C CA . LEU A 1 166 ? -22.141 3.246 3.743 1.00 88.81 166 LEU A CA 1
ATOM 1340 C C . LEU A 1 166 ? -23.327 2.396 4.166 1.00 88.81 166 LEU A C 1
ATOM 1342 O O . LEU A 1 166 ? -24.464 2.865 4.156 1.00 88.81 166 LEU A O 1
ATOM 1346 N N . LEU A 1 167 ? -23.054 1.150 4.542 1.00 88.00 167 LEU A N 1
ATOM 1347 C CA . LEU A 1 167 ? -24.073 0.218 4.973 1.00 88.00 167 LEU A CA 1
ATOM 1348 C C . LEU A 1 167 ? -24.475 0.510 6.423 1.00 88.00 167 LEU A C 1
ATOM 1350 O O . LEU A 1 167 ? -23.641 0.916 7.244 1.00 88.00 167 LEU A O 1
ATOM 1354 N N . PRO A 1 168 ? -25.757 0.301 6.769 1.00 85.69 168 PRO A N 1
ATOM 1355 C CA . PRO A 1 168 ? -26.187 0.395 8.152 1.00 85.69 168 PRO A CA 1
ATOM 1356 C C . PRO A 1 168 ? -25.410 -0.624 8.996 1.00 85.69 168 PRO A C 1
ATOM 1358 O O . PRO A 1 168 ? -25.248 -1.789 8.615 1.00 85.69 168 PRO A O 1
ATOM 1361 N N . LYS A 1 169 ? -24.926 -0.186 10.162 1.00 80.50 169 LYS A N 1
ATOM 1362 C CA . LYS A 1 169 ? -24.232 -1.067 11.102 1.00 80.50 169 LYS A CA 1
ATOM 1363 C C . LYS A 1 169 ? -25.248 -1.962 11.791 1.00 80.50 169 LYS A C 1
ATOM 1365 O O . LYS A 1 169 ? -26.204 -1.475 12.391 1.00 80.50 169 LYS A O 1
ATOM 1370 N N . LYS A 1 170 ? -25.021 -3.268 11.715 1.00 77.25 170 LYS A N 1
ATOM 1371 C CA . LYS A 1 170 ? -25.729 -4.220 12.564 1.00 77.25 170 LYS A CA 1
ATOM 1372 C C . LYS A 1 170 ? -25.158 -4.103 13.987 1.00 77.25 170 LYS A C 1
ATOM 1374 O O . LYS A 1 170 ? -23.934 -4.005 14.105 1.00 77.25 170 LYS A O 1
ATOM 1379 N N . PRO A 1 171 ? -25.985 -4.088 15.045 1.00 68.69 171 PRO A N 1
ATOM 1380 C CA . PRO A 1 171 ? -25.475 -4.151 16.409 1.00 68.69 171 PRO A CA 1
ATOM 1381 C C . PRO A 1 171 ? -24.668 -5.438 16.621 1.00 68.69 171 PRO A C 1
ATOM 1383 O O . PRO A 1 171 ? -24.923 -6.462 15.978 1.00 68.69 171 PRO A O 1
ATOM 1386 N N . GLU A 1 172 ? -23.684 -5.382 17.517 1.00 65.75 172 GLU A N 1
ATOM 1387 C CA . GLU A 1 172 ? -22.948 -6.566 17.960 1.00 65.75 172 GLU A CA 1
ATOM 1388 C C . GLU A 1 172 ? -23.859 -7.402 18.856 1.00 65.75 172 GLU A C 1
ATOM 1390 O O . GLU A 1 172 ? -23.954 -7.223 20.065 1.00 65.75 172 GLU A O 1
ATOM 1395 N N . LEU A 1 173 ? -24.609 -8.281 18.207 1.00 67.94 173 LEU A N 1
ATOM 1396 C CA . LEU A 1 173 ? -25.572 -9.153 18.846 1.00 67.94 173 LEU A CA 1
ATOM 1397 C C . LEU A 1 173 ? -24.859 -10.410 19.338 1.00 67.94 173 LEU A C 1
ATOM 1399 O O . LEU A 1 173 ? -24.503 -11.283 18.543 1.00 67.94 173 LEU A O 1
ATOM 1403 N N . PHE A 1 174 ? -24.648 -10.499 20.649 1.00 60.19 174 PHE A N 1
ATOM 1404 C CA . PHE A 1 174 ? -24.061 -11.677 21.277 1.00 60.19 174 PHE A CA 1
ATOM 1405 C C . PHE A 1 174 ? -25.153 -12.677 21.657 1.00 60.19 174 PHE A C 1
ATOM 1407 O O . PHE A 1 174 ? -26.044 -12.376 22.452 1.00 60.19 174 PHE A O 1
ATOM 1414 N N . TYR A 1 175 ? -25.055 -13.884 21.100 1.00 55.62 175 TYR A N 1
ATOM 1415 C CA . TYR A 1 175 ? -25.790 -15.047 21.585 1.00 55.62 175 TYR A CA 1
ATOM 1416 C C . TYR A 1 175 ? -24.875 -15.812 22.540 1.00 55.62 175 TYR A C 1
ATOM 1418 O O . TYR A 1 175 ? -23.926 -16.466 22.106 1.00 55.62 175 TYR A O 1
ATOM 1426 N N . PHE A 1 176 ? -25.134 -15.720 23.844 1.00 61.75 176 PHE A N 1
ATOM 1427 C CA . PHE A 1 176 ? -24.250 -16.277 24.875 1.00 61.75 176 PHE A CA 1
ATOM 1428 C C . PHE A 1 176 ? -24.371 -17.804 25.028 1.00 61.75 176 PHE A C 1
ATOM 1430 O O . PHE A 1 176 ? -23.723 -18.381 25.895 1.00 61.75 176 PHE A O 1
ATOM 1437 N N . GLY A 1 177 ? -25.167 -18.475 24.183 1.00 53.31 177 GLY A N 1
ATOM 1438 C CA . GLY A 1 177 ? -25.327 -19.928 24.210 1.00 53.31 177 GLY A CA 1
ATOM 1439 C C . GLY A 1 177 ? -26.005 -20.396 25.495 1.00 53.31 177 GLY A C 1
ATOM 1440 O O . GLY A 1 177 ? -25.342 -20.828 26.427 1.00 53.31 177 GLY A O 1
ATOM 1441 N N . SER A 1 178 ? -27.330 -20.253 25.562 1.00 55.09 178 SER A N 1
ATOM 1442 C CA . SER A 1 178 ? -28.233 -20.781 26.618 1.00 55.09 178 SER A CA 1
ATOM 1443 C C . SER A 1 178 ? -29.651 -20.183 26.509 1.00 55.09 178 SER A C 1
ATOM 1445 O O . SER A 1 178 ? -30.410 -20.207 27.473 1.00 55.09 178 SER A O 1
ATOM 1447 N N . GLY A 1 179 ? -30.019 -19.604 25.356 1.00 60.09 179 GLY A N 1
ATOM 1448 C CA . GLY A 1 179 ? -31.219 -18.764 25.233 1.00 60.09 179 GLY A CA 1
ATOM 1449 C C . GLY A 1 179 ? -31.066 -17.359 25.830 1.00 60.09 179 GLY A C 1
ATOM 1450 O O . GLY A 1 179 ? -32.061 -16.661 25.987 1.00 60.09 179 GLY A O 1
ATOM 1451 N N . SER A 1 180 ? -29.842 -16.943 26.173 1.00 57.38 180 SER A N 1
ATOM 1452 C CA . SER A 1 180 ? -29.527 -15.585 26.619 1.00 57.38 180 SER A CA 1
ATOM 1453 C C . SER A 1 180 ? -28.953 -14.754 25.465 1.00 57.38 180 SER A C 1
ATOM 1455 O O . SER A 1 180 ? -27.979 -15.134 24.808 1.00 57.38 180 SER A O 1
ATOM 1457 N N . GLU A 1 181 ? -29.592 -13.616 25.219 1.00 65.25 181 GLU A N 1
ATOM 1458 C CA . GLU A 1 181 ? -29.281 -12.652 24.162 1.00 65.25 181 GLU A CA 1
ATOM 1459 C C . GLU A 1 181 ? -28.931 -11.303 24.794 1.00 65.25 181 GLU A C 1
ATOM 1461 O O . GLU A 1 181 ? -29.345 -11.013 25.922 1.00 65.25 181 GLU A O 1
ATOM 1466 N N . SER A 1 182 ? -28.172 -10.466 24.084 1.00 68.00 182 SER A N 1
ATOM 1467 C CA . SER A 1 182 ? -27.945 -9.093 24.538 1.00 68.00 182 SER A CA 1
ATOM 1468 C C . SER A 1 182 ? -29.268 -8.298 24.557 1.00 68.00 182 SER A C 1
ATOM 1470 O O . SER A 1 182 ? -30.150 -8.559 23.731 1.00 68.00 182 SER A O 1
ATOM 1472 N N . PRO A 1 183 ? -29.446 -7.323 25.469 1.00 70.62 183 PRO A N 1
ATOM 1473 C CA . PRO A 1 183 ? -30.676 -6.523 25.558 1.00 70.62 183 PRO A CA 1
ATOM 1474 C C . PRO A 1 183 ? -31.052 -5.819 24.243 1.00 70.62 183 PRO A C 1
ATOM 1476 O O . PRO A 1 183 ? -32.228 -5.583 23.956 1.00 70.62 183 PRO A O 1
ATOM 1479 N N . GLU A 1 184 ? -30.054 -5.499 23.418 1.00 68.50 184 GLU A N 1
ATOM 1480 C CA . GLU A 1 184 ? -30.238 -4.865 22.115 1.00 68.50 184 GLU A CA 1
ATOM 1481 C C . GLU A 1 184 ? -30.841 -5.813 21.065 1.00 68.50 184 GLU A C 1
ATOM 1483 O O . GLU A 1 184 ? -31.409 -5.338 20.087 1.00 68.50 184 GLU A O 1
ATOM 1488 N N . TYR A 1 185 ? -30.773 -7.137 21.253 1.00 69.44 185 TYR A N 1
ATOM 1489 C CA . TYR A 1 185 ? -31.299 -8.116 20.292 1.00 69.44 185 TYR A CA 1
ATOM 1490 C C . TYR A 1 185 ? -32.818 -8.026 20.145 1.00 69.44 185 TYR A C 1
ATOM 1492 O O . TYR A 1 185 ? -33.341 -8.000 19.034 1.00 69.44 185 TYR A O 1
ATOM 1500 N N . GLN A 1 186 ? -33.528 -7.932 21.271 1.00 68.06 186 GLN A N 1
ATOM 1501 C CA . GLN A 1 186 ? -34.994 -7.939 21.300 1.00 68.06 186 GLN A CA 1
ATOM 1502 C C . GLN A 1 186 ? -35.611 -6.600 20.880 1.00 68.06 186 GLN A C 1
ATOM 1504 O O . GLN A 1 186 ? -36.776 -6.549 20.496 1.00 68.06 186 GLN A O 1
ATOM 1509 N N . SER A 1 187 ? -34.843 -5.512 20.962 1.00 74.94 187 SER A N 1
ATOM 1510 C CA . SER A 1 187 ? -35.295 -4.160 20.613 1.00 74.94 187 SER A CA 1
ATOM 1511 C C . SER A 1 187 ? -34.894 -3.729 19.199 1.00 74.94 187 SER A C 1
ATOM 1513 O O . SER A 1 187 ? -35.365 -2.696 18.719 1.00 74.94 187 SER A O 1
ATOM 1515 N N . PHE A 1 188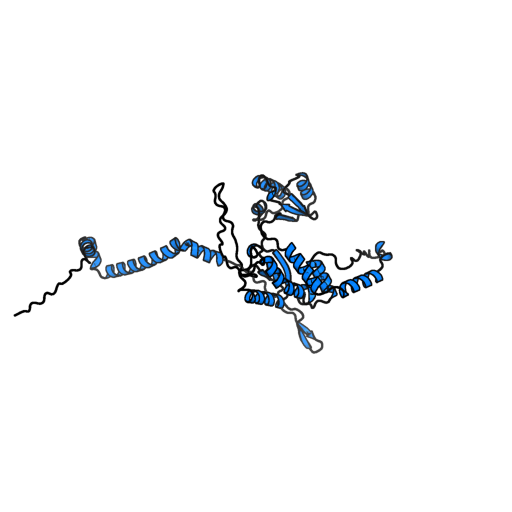 ? -34.046 -4.500 18.510 1.00 79.44 188 PHE A N 1
ATOM 1516 C CA . PHE A 1 188 ? -33.568 -4.155 17.177 1.00 79.44 188 PHE A CA 1
ATOM 1517 C C . PHE A 1 188 ? -34.576 -4.531 16.084 1.00 79.44 188 PHE A C 1
ATOM 1519 O O . PHE A 1 188 ? -34.973 -5.687 15.945 1.00 79.44 188 PHE A O 1
ATOM 1526 N N . ASN A 1 189 ? -34.955 -3.554 15.255 1.00 84.31 189 ASN A N 1
ATOM 1527 C CA . ASN A 1 189 ? -35.842 -3.790 14.119 1.00 84.31 189 ASN A CA 1
ATOM 1528 C C . ASN A 1 189 ? -35.055 -4.299 12.898 1.00 84.31 189 ASN A C 1
ATOM 1530 O O . ASN A 1 189 ? -34.473 -3.519 12.140 1.00 84.31 189 ASN A O 1
ATOM 1534 N N . PHE A 1 190 ? -35.059 -5.619 12.702 1.00 83.44 190 PHE A N 1
ATOM 1535 C CA . PHE A 1 190 ? -34.393 -6.269 11.572 1.00 83.44 190 PHE A CA 1
ATOM 1536 C C . PHE A 1 190 ? -35.041 -5.952 10.221 1.00 83.44 190 PHE A C 1
ATOM 1538 O O . PHE A 1 190 ? -34.320 -5.789 9.242 1.00 83.44 190 PHE A O 1
ATOM 1545 N N . GLU A 1 191 ? -36.366 -5.797 10.154 1.00 86.31 191 GLU A N 1
ATOM 1546 C CA . GLU A 1 191 ? -37.050 -5.491 8.890 1.00 86.31 191 GLU A CA 1
ATOM 1547 C C . GLU A 1 191 ? -36.689 -4.094 8.377 1.00 86.31 191 GLU A C 1
ATOM 1549 O O . GLU A 1 191 ? -36.429 -3.903 7.187 1.00 86.31 191 GLU A O 1
ATOM 1554 N N . ASP A 1 192 ? -36.643 -3.104 9.272 1.00 86.44 192 ASP A N 1
ATOM 1555 C CA . ASP A 1 192 ? -36.228 -1.746 8.913 1.00 86.44 192 ASP A CA 1
ATOM 1556 C C . ASP A 1 192 ? -34.744 -1.702 8.535 1.00 86.44 192 ASP A C 1
ATOM 1558 O O . ASP A 1 192 ? -34.355 -0.974 7.618 1.00 86.44 192 ASP A O 1
ATOM 1562 N N . TYR A 1 193 ? -33.909 -2.497 9.210 1.00 87.75 193 TYR A N 1
ATOM 1563 C CA . TYR A 1 193 ? -32.506 -2.664 8.843 1.00 87.75 193 TYR A CA 1
ATOM 1564 C C . TYR A 1 193 ? -32.358 -3.229 7.429 1.00 87.75 193 TYR A C 1
ATOM 1566 O O . TYR A 1 193 ? -31.645 -2.635 6.621 1.00 87.75 193 TYR A O 1
ATOM 1574 N N . GLU A 1 194 ? -33.043 -4.330 7.114 1.00 87.69 194 GLU A N 1
ATOM 1575 C CA . GLU A 1 194 ? -32.977 -4.980 5.802 1.00 87.69 194 GLU A CA 1
ATOM 1576 C C . GLU A 1 194 ? -33.491 -4.056 4.695 1.00 87.69 194 GLU A C 1
ATOM 1578 O O . GLU A 1 194 ? -32.799 -3.860 3.697 1.00 87.69 194 GLU A O 1
ATOM 1583 N N . LYS A 1 195 ? -34.622 -3.369 4.906 1.00 89.44 195 LYS A N 1
ATOM 1584 C CA . LYS A 1 195 ? -35.140 -2.369 3.953 1.00 89.44 195 LYS A CA 1
ATOM 1585 C C . LYS A 1 195 ? -34.142 -1.243 3.697 1.00 89.44 195 LYS A C 1
ATOM 1587 O O . LYS A 1 195 ? -33.933 -0.841 2.551 1.00 89.44 195 LYS A O 1
ATOM 1592 N N . ASN A 1 196 ? -33.521 -0.712 4.752 1.00 89.12 196 ASN A N 1
ATOM 1593 C CA . ASN A 1 196 ? -32.511 0.336 4.615 1.00 89.12 196 ASN A CA 1
ATOM 1594 C C . ASN A 1 196 ? -31.250 -0.186 3.919 1.00 89.12 196 ASN A C 1
ATOM 1596 O O . ASN A 1 196 ? -30.689 0.509 3.074 1.00 89.12 196 ASN A O 1
ATOM 1600 N N . PHE A 1 197 ? -30.827 -1.407 4.236 1.00 91.75 197 PHE A N 1
ATOM 1601 C CA . PHE A 1 197 ? -29.686 -2.066 3.618 1.00 91.75 197 PHE A CA 1
ATOM 1602 C C . PHE A 1 197 ? -29.896 -2.248 2.111 1.00 91.75 197 PHE A C 1
ATOM 1604 O O . PHE A 1 197 ? -29.080 -1.780 1.316 1.00 91.75 197 PHE A O 1
ATOM 1611 N N . GLU A 1 198 ? -31.013 -2.849 1.704 1.00 91.06 198 GLU A N 1
ATOM 1612 C CA . GLU A 1 198 ? -31.354 -3.060 0.294 1.00 91.06 198 GLU A CA 1
ATOM 1613 C C . GLU A 1 198 ? -31.488 -1.740 -0.462 1.00 91.06 198 GLU A C 1
ATOM 1615 O O . GLU A 1 198 ? -30.987 -1.610 -1.580 1.00 91.06 198 GLU A O 1
ATOM 1620 N N . LYS A 1 199 ? -32.094 -0.724 0.163 1.00 92.31 199 LYS A N 1
ATOM 1621 C CA . LYS A 1 199 ? -32.196 0.618 -0.416 1.00 92.31 199 LYS A CA 1
ATOM 1622 C C . LYS A 1 199 ? -30.822 1.231 -0.682 1.00 92.31 199 LYS A C 1
ATOM 1624 O O . LYS A 1 199 ? -30.620 1.796 -1.756 1.00 92.31 199 LYS A O 1
ATOM 1629 N N . VAL A 1 200 ? -29.882 1.122 0.261 1.00 90.50 200 VAL A N 1
ATOM 1630 C CA . VAL A 1 200 ? -28.509 1.622 0.080 1.00 90.50 200 VAL A CA 1
ATOM 1631 C C . VAL A 1 200 ? -27.809 0.875 -1.052 1.00 90.50 200 VAL A C 1
ATOM 1633 O O . VAL A 1 200 ? -27.222 1.518 -1.920 1.00 90.50 200 VAL A O 1
ATOM 1636 N N . VAL A 1 201 ? -27.912 -0.458 -1.093 1.00 92.19 201 VAL A N 1
ATOM 1637 C CA . VAL A 1 201 ? -27.309 -1.277 -2.159 1.00 92.19 201 VAL A CA 1
ATOM 1638 C C . VAL A 1 201 ? -27.900 -0.926 -3.529 1.00 92.19 201 VAL A C 1
ATOM 1640 O O . VAL A 1 201 ? -27.152 -0.770 -4.491 1.00 92.19 201 VAL A O 1
ATOM 1643 N N . ALA A 1 202 ? -29.217 -0.734 -3.626 1.00 91.25 202 ALA A N 1
ATOM 1644 C CA . ALA A 1 202 ? -29.896 -0.395 -4.876 1.00 91.25 202 ALA A CA 1
ATOM 1645 C C . ALA A 1 202 ? -29.574 1.022 -5.381 1.00 91.25 202 ALA A C 1
ATOM 1647 O O . ALA A 1 202 ? -29.533 1.258 -6.587 1.00 91.25 202 ALA A O 1
ATOM 1648 N N . GLN A 1 203 ? -29.349 1.977 -4.474 1.00 91.94 203 GLN A N 1
ATOM 1649 C CA . GLN A 1 203 ? -28.992 3.358 -4.820 1.00 91.94 203 GLN A CA 1
ATOM 1650 C C . GLN A 1 203 ? -27.495 3.542 -5.102 1.00 91.94 203 GLN A C 1
ATOM 1652 O O . GLN A 1 203 ? -27.086 4.598 -5.592 1.00 91.94 203 GLN A O 1
ATOM 1657 N N . PHE A 1 204 ? -26.663 2.545 -4.791 1.00 93.69 204 PHE A N 1
ATOM 1658 C CA . PHE A 1 204 ? -25.222 2.644 -4.957 1.00 93.69 204 PHE A CA 1
ATOM 1659 C C . PHE A 1 204 ? -24.819 2.526 -6.431 1.00 93.69 204 PHE A C 1
ATOM 1661 O O . PHE A 1 204 ? -24.846 1.451 -7.030 1.00 93.69 204 PHE A O 1
ATOM 1668 N N . SER A 1 205 ? -24.432 3.656 -7.023 1.00 94.19 205 SER A N 1
ATOM 1669 C CA . SER A 1 205 ? -24.062 3.732 -8.436 1.00 94.19 205 SER A CA 1
ATOM 1670 C C . SER A 1 205 ? -22.559 3.542 -8.669 1.00 94.19 205 SER A C 1
ATOM 1672 O O . SER A 1 205 ? -21.718 3.775 -7.792 1.00 94.19 205 SER A O 1
ATOM 1674 N N . LYS A 1 206 ? -22.202 3.173 -9.904 1.00 94.88 206 LYS A N 1
ATOM 1675 C CA . LYS A 1 206 ? -20.805 3.059 -10.348 1.00 94.88 206 LYS A CA 1
ATOM 1676 C C . LYS A 1 206 ? -20.051 4.381 -10.202 1.00 94.88 206 LYS A C 1
ATOM 1678 O O . LYS A 1 206 ? -18.896 4.388 -9.787 1.00 94.88 206 LYS A O 1
ATOM 1683 N N . GLU A 1 207 ? -20.696 5.499 -10.508 1.00 95.62 207 GLU A N 1
ATOM 1684 C CA . GLU A 1 207 ? -20.118 6.840 -10.396 1.00 95.62 207 GLU A CA 1
ATOM 1685 C C . GLU A 1 207 ? -19.761 7.145 -8.944 1.00 95.62 207 GLU A C 1
ATOM 1687 O O . GLU A 1 207 ? -18.662 7.636 -8.676 1.00 95.62 207 GLU A O 1
ATOM 1692 N N . LYS A 1 208 ? -20.644 6.778 -8.003 1.00 94.62 208 LYS A N 1
ATOM 1693 C CA . LYS A 1 208 ? -20.379 6.971 -6.580 1.00 94.62 208 LYS A CA 1
ATOM 1694 C C . LYS A 1 208 ? -19.204 6.125 -6.100 1.00 94.62 208 LYS A C 1
ATOM 1696 O O . LYS A 1 208 ? -18.350 6.627 -5.371 1.00 94.62 208 LYS A O 1
ATOM 1701 N N . ALA A 1 209 ? -19.118 4.874 -6.551 1.00 94.56 209 ALA A N 1
ATOM 1702 C CA . ALA A 1 209 ? -17.981 4.008 -6.255 1.00 94.56 209 ALA A CA 1
ATOM 1703 C C . ALA A 1 209 ? -16.661 4.605 -6.772 1.00 94.56 209 ALA A C 1
ATOM 1705 O O . ALA A 1 209 ? -15.689 4.703 -6.024 1.00 94.56 209 ALA A O 1
ATOM 1706 N N . LEU A 1 210 ? -16.631 5.060 -8.030 1.00 96.88 210 LEU A N 1
ATOM 1707 C CA . LEU A 1 210 ? -15.446 5.677 -8.633 1.00 96.88 210 LEU A CA 1
ATOM 1708 C C . LEU A 1 210 ? -15.018 6.948 -7.889 1.00 96.88 210 LEU A C 1
ATOM 1710 O O . LEU A 1 210 ? -13.825 7.152 -7.677 1.00 96.88 210 LEU A O 1
ATOM 1714 N N . GLU A 1 211 ? -15.967 7.789 -7.477 1.00 96.69 211 GLU A N 1
ATOM 1715 C CA . GLU A 1 211 ? -15.700 8.994 -6.684 1.00 96.69 211 GLU A CA 1
ATOM 1716 C C . GLU A 1 211 ? -15.044 8.646 -5.338 1.00 96.69 211 GLU A C 1
ATOM 1718 O O . GLU A 1 211 ? -13.994 9.193 -4.994 1.00 96.69 211 GLU A O 1
ATOM 1723 N N . LEU A 1 212 ? -15.615 7.687 -4.601 1.00 96.56 212 LEU A N 1
ATOM 1724 C CA . LEU A 1 212 ? -15.080 7.237 -3.313 1.00 96.56 212 LEU A CA 1
ATOM 1725 C C . LEU A 1 212 ? -13.675 6.641 -3.454 1.00 96.56 212 LEU A C 1
ATOM 1727 O O . LEU A 1 212 ? -12.789 6.960 -2.659 1.00 96.56 212 LEU A O 1
ATOM 1731 N N . ILE A 1 213 ? -13.450 5.828 -4.491 1.00 96.75 213 ILE A N 1
ATOM 1732 C CA . ILE A 1 213 ? -12.137 5.244 -4.784 1.00 96.75 213 ILE A CA 1
ATOM 1733 C C . ILE A 1 213 ? -11.117 6.352 -5.077 1.00 96.75 213 ILE A C 1
ATOM 1735 O O . ILE A 1 213 ? -10.039 6.351 -4.481 1.00 96.75 213 ILE A O 1
ATOM 1739 N N . LYS A 1 214 ? -11.451 7.329 -5.933 1.00 96.88 214 LYS A N 1
ATOM 1740 C CA . LYS A 1 214 ? -10.564 8.464 -6.255 1.00 96.88 214 LYS A CA 1
ATOM 1741 C C . LYS A 1 214 ? -10.195 9.268 -5.016 1.00 96.88 214 LYS A C 1
ATOM 1743 O O . LYS A 1 214 ? -9.012 9.497 -4.771 1.00 96.88 214 LYS A O 1
ATOM 1748 N N . ASN A 1 215 ? -11.193 9.651 -4.222 1.00 96.38 215 ASN A N 1
ATOM 1749 C CA . ASN A 1 215 ? -10.987 10.437 -3.008 1.00 96.38 215 ASN A CA 1
ATOM 1750 C C . ASN A 1 215 ? -10.094 9.687 -2.018 1.00 96.38 215 ASN A C 1
ATOM 1752 O O . ASN A 1 215 ? -9.166 10.265 -1.449 1.00 96.38 215 ASN A O 1
ATOM 1756 N N . LYS A 1 216 ? -10.312 8.376 -1.857 1.00 95.88 216 LYS A N 1
ATOM 1757 C CA . LYS A 1 216 ? -9.470 7.562 -0.985 1.00 95.88 216 LYS A CA 1
ATOM 1758 C C . LYS A 1 216 ? -8.037 7.455 -1.489 1.00 95.88 216 LYS A C 1
ATOM 1760 O O . LYS A 1 216 ? -7.110 7.575 -0.690 1.00 95.88 216 LYS A O 1
ATOM 1765 N N . LEU A 1 217 ? -7.838 7.223 -2.785 1.00 95.50 217 LEU A N 1
ATOM 1766 C CA . LEU A 1 217 ? -6.502 7.165 -3.378 1.00 95.50 217 LEU A CA 1
ATOM 1767 C C . LEU A 1 217 ? -5.755 8.480 -3.193 1.00 95.50 217 LEU A C 1
ATOM 1769 O O . LEU A 1 217 ? -4.580 8.460 -2.836 1.00 95.50 217 LEU A O 1
ATOM 1773 N N . ASP A 1 218 ? -6.436 9.610 -3.377 1.00 94.75 218 ASP A N 1
ATOM 1774 C CA . ASP A 1 218 ? -5.829 10.921 -3.189 1.00 94.75 218 ASP A CA 1
ATOM 1775 C C . ASP A 1 218 ? -5.375 11.137 -1.736 1.00 94.75 218 ASP A C 1
ATOM 1777 O O . ASP A 1 218 ? -4.240 11.552 -1.499 1.00 94.75 218 ASP A O 1
ATOM 1781 N N . GLN A 1 219 ? -6.197 10.750 -0.758 1.00 93.00 219 GLN A N 1
ATOM 1782 C CA . GLN A 1 219 ? -5.838 10.809 0.664 1.00 93.00 219 GLN A CA 1
ATOM 1783 C C . GLN A 1 219 ? -4.700 9.848 1.039 1.00 93.00 219 GLN A C 1
ATOM 1785 O O . GLN A 1 219 ? -3.861 10.158 1.891 1.00 93.00 219 GLN A O 1
ATOM 1790 N N . LYS A 1 220 ? -4.694 8.654 0.436 1.00 92.00 220 LYS A N 1
ATOM 1791 C CA . LYS A 1 220 ? -3.758 7.570 0.750 1.00 92.00 220 LYS A CA 1
ATOM 1792 C C . LYS A 1 220 ? -2.379 7.807 0.134 1.00 92.00 220 LYS A C 1
ATOM 1794 O O . LYS A 1 220 ? -1.373 7.505 0.773 1.00 92.00 220 LYS A O 1
ATOM 1799 N N . ILE A 1 221 ? -2.315 8.354 -1.079 1.00 91.81 221 ILE A N 1
ATOM 1800 C CA . ILE A 1 221 ? -1.065 8.645 -1.788 1.00 91.81 221 ILE A CA 1
ATOM 1801 C C . ILE A 1 221 ? -0.533 10.002 -1.320 1.00 91.81 221 ILE A C 1
ATOM 1803 O O . ILE A 1 221 ? -0.933 11.059 -1.810 1.00 91.81 221 ILE A O 1
ATOM 1807 N N . LYS A 1 222 ? 0.398 9.969 -0.366 1.00 90.25 222 LYS A N 1
ATOM 1808 C CA . LYS A 1 222 ? 1.109 11.152 0.130 1.00 90.25 222 LYS A CA 1
ATOM 1809 C C . LYS A 1 222 ? 2.501 11.218 -0.495 1.00 90.25 222 LYS A C 1
ATOM 1811 O O . LYS A 1 222 ? 3.235 10.235 -0.470 1.00 90.25 222 LYS A O 1
ATOM 1816 N N . ILE A 1 223 ? 2.849 12.371 -1.063 1.00 87.38 223 ILE A N 1
ATOM 1817 C CA . ILE A 1 223 ? 4.150 12.630 -1.698 1.00 87.38 223 ILE A CA 1
ATOM 1818 C C . ILE A 1 223 ? 5.013 13.435 -0.722 1.00 87.38 223 ILE A C 1
ATOM 1820 O O . ILE A 1 223 ? 4.504 14.311 -0.023 1.00 87.38 223 ILE A O 1
ATOM 1824 N N . GLY A 1 224 ? 6.312 13.136 -0.670 1.00 85.88 224 GLY A N 1
ATOM 1825 C CA . GLY A 1 224 ? 7.282 13.849 0.160 1.00 85.88 224 GLY A CA 1
ATOM 1826 C C . GLY A 1 224 ? 7.576 13.158 1.492 1.00 85.88 224 GLY A C 1
ATOM 1827 O O . GLY A 1 224 ? 7.629 11.928 1.576 1.00 85.88 224 GLY A O 1
ATOM 1828 N N . ILE A 1 225 ? 7.814 13.960 2.529 1.00 85.75 225 ILE A N 1
ATOM 1829 C CA . ILE A 1 225 ? 8.307 13.506 3.834 1.00 85.75 225 ILE A CA 1
ATOM 1830 C C . ILE A 1 225 ? 7.148 12.955 4.684 1.00 85.75 225 ILE A C 1
ATOM 1832 O O . ILE A 1 225 ? 6.068 13.543 4.760 1.00 85.75 225 ILE A O 1
ATOM 1836 N N . LYS A 1 226 ? 7.367 11.802 5.318 1.00 86.88 226 LYS A N 1
ATOM 1837 C CA . LYS A 1 226 ? 6.482 11.213 6.322 1.00 86.88 226 LYS A CA 1
ATOM 1838 C C . LYS A 1 226 ? 6.469 12.092 7.563 1.00 86.88 226 LYS A C 1
ATOM 1840 O O . LYS A 1 226 ? 7.518 12.488 8.058 1.00 86.88 226 LYS A O 1
ATOM 1845 N N . THR A 1 227 ? 5.279 12.328 8.096 1.00 87.00 227 THR A N 1
ATOM 1846 C CA . THR A 1 227 ? 5.119 12.995 9.392 1.00 87.00 227 THR A CA 1
ATOM 1847 C C . THR A 1 227 ? 5.623 12.106 10.524 1.00 87.00 227 THR A C 1
ATOM 1849 O O . THR A 1 227 ? 6.263 12.582 11.450 1.00 87.00 227 THR A O 1
ATOM 1852 N N . GLN A 1 228 ? 5.361 10.801 10.434 1.00 91.69 228 GLN A N 1
ATOM 1853 C CA . GLN A 1 228 ? 5.644 9.841 11.490 1.00 91.69 228 GLN A CA 1
ATOM 1854 C C . GLN A 1 228 ? 6.271 8.560 10.930 1.00 91.69 228 GLN A C 1
ATOM 1856 O O . GLN A 1 228 ? 5.863 8.052 9.881 1.00 91.69 228 GLN A O 1
ATOM 1861 N N . ASN A 1 229 ? 7.244 8.026 11.661 1.00 92.75 229 ASN A N 1
ATOM 1862 C CA . ASN A 1 229 ? 7.920 6.765 11.399 1.00 92.75 229 ASN A CA 1
ATOM 1863 C C . ASN A 1 229 ? 7.426 5.711 12.390 1.00 92.75 229 ASN A C 1
ATOM 1865 O O . ASN A 1 229 ? 7.367 5.953 13.591 1.00 92.75 229 ASN A O 1
ATOM 1869 N N . TYR A 1 230 ? 7.061 4.535 11.893 1.00 91.69 230 TYR A N 1
ATOM 1870 C CA . TYR A 1 230 ? 6.563 3.452 12.735 1.00 91.69 230 TYR A CA 1
ATOM 1871 C C . TYR A 1 230 ? 7.706 2.809 13.524 1.00 91.69 230 TYR A C 1
ATOM 1873 O O . TYR A 1 230 ? 8.676 2.349 12.923 1.00 91.69 230 TYR A O 1
ATOM 1881 N N . LEU A 1 231 ? 7.582 2.776 14.852 1.00 92.12 231 LEU A N 1
ATOM 1882 C CA . LEU A 1 231 ? 8.547 2.110 15.722 1.00 92.12 231 LEU A CA 1
ATOM 1883 C C . LEU A 1 231 ? 8.213 0.630 15.897 1.00 92.12 231 LEU A C 1
ATOM 1885 O O . LEU A 1 231 ? 9.100 -0.215 15.804 1.00 92.12 231 LEU A O 1
ATOM 1889 N N . GLY A 1 232 ? 6.947 0.315 16.167 1.00 90.06 232 GLY A N 1
ATOM 1890 C CA . GLY A 1 232 ? 6.540 -1.053 16.453 1.00 90.06 232 GLY A CA 1
ATOM 1891 C C . GLY A 1 232 ? 5.158 -1.167 17.081 1.00 90.06 232 GLY A C 1
ATOM 1892 O O . GLY A 1 232 ? 4.507 -0.174 17.414 1.00 90.06 232 GLY A O 1
ATOM 1893 N N . TYR A 1 233 ? 4.718 -2.413 17.209 1.00 91.50 233 TYR A N 1
ATOM 1894 C CA . TYR A 1 233 ? 3.515 -2.807 17.925 1.00 91.50 233 TYR A CA 1
ATOM 1895 C C . TYR A 1 233 ? 3.946 -3.431 19.246 1.00 91.50 233 TYR A C 1
ATOM 1897 O O . TYR A 1 233 ? 4.765 -4.353 19.255 1.00 91.50 233 TYR A O 1
ATOM 1905 N N . PHE A 1 234 ? 3.409 -2.919 20.348 1.00 91.44 234 PHE A N 1
ATOM 1906 C CA . PHE A 1 234 ? 3.800 -3.320 21.691 1.00 91.44 234 PHE A CA 1
ATOM 1907 C C . PHE A 1 234 ? 2.566 -3.740 22.482 1.00 91.44 234 PHE A C 1
ATOM 1909 O O . PHE A 1 234 ? 1.611 -2.980 22.624 1.00 91.44 234 PHE A O 1
ATOM 1916 N N . THR A 1 235 ? 2.587 -4.966 22.997 1.00 89.06 235 THR A N 1
ATOM 1917 C CA . THR A 1 235 ? 1.470 -5.542 23.757 1.00 89.06 235 THR A CA 1
ATOM 1918 C C . THR A 1 235 ? 1.588 -5.306 25.253 1.00 89.06 235 THR A C 1
ATOM 1920 O O . THR A 1 235 ? 0.574 -5.314 25.937 1.00 89.06 235 THR A O 1
ATOM 1923 N N . GLU A 1 236 ? 2.807 -5.128 25.770 1.00 91.44 236 GLU A N 1
ATOM 1924 C CA . GLU A 1 236 ? 3.052 -5.003 27.209 1.00 91.44 236 GLU A CA 1
ATOM 1925 C C . GLU A 1 236 ? 2.556 -3.642 27.735 1.00 91.44 236 GLU A C 1
ATOM 1927 O O . GLU A 1 236 ? 3.161 -2.613 27.404 1.00 91.44 236 GLU A O 1
ATOM 1932 N N . PRO A 1 237 ? 1.513 -3.600 28.588 1.00 89.56 237 PRO A N 1
ATOM 1933 C CA . PRO A 1 237 ? 0.923 -2.340 29.041 1.00 89.56 237 PRO A CA 1
ATOM 1934 C C . PRO A 1 237 ? 1.901 -1.494 29.858 1.00 89.56 237 PRO A C 1
ATOM 1936 O O . PRO A 1 237 ? 1.997 -0.288 29.662 1.00 89.56 237 PRO A O 1
ATOM 1939 N N . LYS A 1 238 ? 2.716 -2.131 30.708 1.00 91.44 238 LYS A N 1
ATOM 1940 C CA . LYS A 1 238 ? 3.686 -1.430 31.565 1.00 91.44 238 LYS A CA 1
ATOM 1941 C C . LYS A 1 238 ? 4.761 -0.690 30.771 1.00 91.44 238 LYS A C 1
ATOM 1943 O O . LYS A 1 238 ? 5.235 0.360 31.200 1.00 91.44 238 LYS A O 1
ATOM 1948 N N . PHE A 1 239 ? 5.152 -1.228 29.616 1.00 92.75 239 PHE A N 1
ATOM 1949 C CA . PHE A 1 239 ? 6.077 -0.548 28.711 1.00 92.75 239 PHE A CA 1
ATOM 1950 C C . PHE A 1 239 ? 5.438 0.715 28.123 1.00 92.75 239 PHE A C 1
ATOM 1952 O O . PHE A 1 239 ? 6.071 1.768 28.106 1.00 92.75 239 PHE A O 1
ATOM 1959 N N . LEU A 1 240 ? 4.185 0.615 27.671 1.00 91.38 240 LEU A N 1
ATOM 1960 C CA . LEU A 1 240 ? 3.436 1.733 27.094 1.00 91.38 240 LEU A CA 1
ATOM 1961 C C . LEU A 1 240 ? 3.165 2.830 28.132 1.00 91.38 240 LEU A C 1
ATOM 1963 O O . LEU A 1 240 ? 3.333 4.009 27.828 1.00 91.38 240 LEU A O 1
ATOM 1967 N N . GLU A 1 241 ? 2.832 2.450 29.366 1.00 91.19 241 GLU A N 1
ATOM 1968 C CA . GLU A 1 241 ? 2.687 3.370 30.499 1.00 91.19 241 GLU A CA 1
ATOM 1969 C C . GLU A 1 241 ? 4.003 4.091 30.817 1.00 91.19 241 GLU A C 1
ATOM 1971 O O . GLU A 1 241 ? 4.017 5.312 30.967 1.00 91.19 241 GLU A O 1
ATOM 1976 N N . GLU A 1 242 ? 5.131 3.370 30.868 1.00 93.00 242 GLU A N 1
ATOM 1977 C CA . GLU A 1 242 ? 6.451 3.974 31.092 1.00 93.00 242 GLU A CA 1
ATOM 1978 C C . GLU A 1 242 ? 6.848 4.924 29.952 1.00 93.00 242 GLU A C 1
ATOM 1980 O O . GLU A 1 242 ? 7.441 5.980 30.190 1.00 93.00 242 GLU A O 1
ATOM 1985 N N . LEU A 1 243 ? 6.508 4.568 28.712 1.00 92.12 243 LEU A N 1
ATOM 1986 C CA . LEU A 1 243 ? 6.755 5.393 27.536 1.00 92.12 243 LEU A CA 1
ATOM 1987 C C . LEU A 1 243 ? 5.917 6.680 27.571 1.00 92.12 243 LEU A C 1
ATOM 1989 O O . LEU A 1 243 ? 6.456 7.766 27.352 1.00 92.12 243 LEU A O 1
ATOM 1993 N N . ALA A 1 244 ? 4.629 6.573 27.908 1.00 90.38 244 ALA A N 1
ATOM 1994 C CA . ALA A 1 244 ? 3.725 7.709 28.062 1.00 90.38 244 ALA A CA 1
ATOM 1995 C C . ALA A 1 244 ? 4.133 8.620 29.234 1.00 90.38 244 ALA A C 1
ATOM 1997 O O . ALA A 1 244 ? 4.121 9.846 29.102 1.00 90.38 244 ALA A O 1
ATOM 1998 N N . ALA A 1 245 ? 4.578 8.042 30.357 1.00 92.00 245 ALA A N 1
ATOM 1999 C CA . ALA A 1 245 ? 5.011 8.781 31.544 1.00 92.00 245 ALA A CA 1
ATOM 2000 C C . ALA A 1 245 ? 6.212 9.705 31.282 1.00 92.00 245 ALA A C 1
ATOM 2002 O O . ALA A 1 245 ? 6.379 10.710 31.971 1.00 92.00 245 ALA A O 1
ATOM 2003 N N . LYS A 1 246 ? 7.040 9.401 30.274 1.00 89.56 246 LYS A N 1
ATOM 2004 C CA . LYS A 1 246 ? 8.174 10.249 29.877 1.00 89.56 246 LYS A CA 1
ATOM 2005 C C . LYS A 1 246 ? 7.778 11.499 29.089 1.00 89.56 246 LYS A C 1
ATOM 2007 O O . LYS A 1 246 ? 8.643 12.347 28.892 1.00 89.56 246 LYS A O 1
ATOM 2012 N N . GLN A 1 247 ? 6.522 11.611 28.642 1.00 88.75 247 GLN A N 1
ATOM 2013 C CA . GLN A 1 247 ? 5.980 12.784 27.939 1.00 88.75 247 GLN A CA 1
ATOM 2014 C C . GLN A 1 247 ? 6.870 13.261 26.777 1.00 88.75 247 GLN A C 1
ATOM 2016 O O . GLN A 1 247 ? 7.142 14.450 26.610 1.00 88.75 247 GLN A O 1
ATOM 2021 N N . LEU A 1 248 ? 7.368 12.314 25.978 1.00 91.31 248 LEU A N 1
ATOM 2022 C CA . LEU A 1 248 ? 8.270 12.611 24.870 1.00 91.31 248 LEU A CA 1
ATOM 2023 C C . LEU A 1 248 ? 7.477 13.241 23.705 1.00 91.31 248 LEU A C 1
ATOM 2025 O O . LEU A 1 248 ? 6.612 12.569 23.148 1.00 91.31 248 LEU A O 1
ATOM 2029 N N . PRO A 1 249 ? 7.783 14.481 23.270 1.00 90.81 249 PRO A N 1
ATOM 2030 C CA . PRO A 1 249 ? 6.990 15.205 22.262 1.00 90.81 249 PRO A CA 1
ATOM 2031 C C . PRO A 1 249 ? 7.089 14.616 20.845 1.00 90.81 249 PRO A C 1
ATOM 2033 O O . PRO A 1 249 ? 6.375 15.032 19.935 1.00 90.81 249 PRO A O 1
ATOM 2036 N N . TYR A 1 250 ? 8.003 13.671 20.643 1.00 92.62 250 TYR A N 1
ATOM 2037 C CA . TYR A 1 250 ? 8.231 12.974 19.384 1.00 92.62 250 TYR A CA 1
ATOM 2038 C C . TYR A 1 250 ? 7.693 11.543 19.385 1.00 92.62 250 TYR A C 1
ATOM 2040 O O . TYR A 1 250 ? 7.956 10.821 18.430 1.00 92.62 250 TYR A O 1
ATOM 2048 N N . VAL A 1 251 ? 6.986 11.104 20.430 1.00 93.94 251 VAL A N 1
ATOM 2049 C CA . VAL A 1 251 ? 6.419 9.752 20.523 1.00 93.94 251 VAL A CA 1
ATOM 2050 C C . VAL A 1 251 ? 4.901 9.837 20.549 1.00 93.94 251 VAL A C 1
ATOM 2052 O O . VAL A 1 251 ? 4.328 10.537 21.377 1.00 93.94 251 VAL A O 1
ATOM 2055 N N . HIS A 1 252 ? 4.255 9.066 19.680 1.00 93.81 252 HIS A N 1
ATOM 2056 C CA . HIS A 1 252 ? 2.802 8.994 19.574 1.00 93.81 252 HIS A CA 1
ATOM 2057 C C . HIS A 1 252 ? 2.340 7.546 19.691 1.00 93.81 252 HIS A C 1
ATOM 2059 O O . HIS A 1 252 ? 2.820 6.684 18.956 1.00 93.81 252 HIS A O 1
ATOM 2065 N N . ILE A 1 253 ? 1.402 7.283 20.600 1.00 91.44 253 ILE A N 1
ATOM 2066 C CA . ILE A 1 253 ? 0.772 5.970 20.772 1.00 91.44 253 ILE A CA 1
ATOM 2067 C C . ILE A 1 253 ? -0.624 6.043 20.151 1.00 91.44 253 ILE A C 1
ATOM 2069 O O . ILE A 1 253 ? -1.437 6.879 20.539 1.00 91.44 253 ILE A O 1
ATOM 2073 N N . ILE A 1 254 ? -0.887 5.200 19.155 1.00 89.12 254 ILE A N 1
ATOM 2074 C CA . ILE A 1 254 ? -2.139 5.159 18.393 1.00 89.12 254 ILE A CA 1
ATOM 2075 C C . ILE A 1 254 ? -2.780 3.786 18.581 1.00 89.12 254 ILE A C 1
ATOM 2077 O O . ILE A 1 254 ? -2.088 2.768 18.510 1.00 89.12 254 ILE A O 1
ATOM 2081 N N . ALA A 1 255 ? -4.104 3.757 18.771 1.00 84.00 255 ALA A N 1
ATOM 2082 C CA . ALA A 1 255 ? -4.868 2.523 18.984 1.00 84.00 255 ALA A CA 1
ATOM 2083 C C . ALA A 1 255 ? -4.228 1.632 20.067 1.00 84.00 255 ALA A C 1
ATOM 2085 O O . ALA A 1 255 ? -4.030 0.434 19.864 1.00 84.00 255 ALA A O 1
ATOM 2086 N N . ASP A 1 256 ? -3.821 2.284 21.160 1.00 86.12 256 ASP A N 1
ATOM 2087 C CA . ASP A 1 256 ? -3.238 1.753 22.399 1.00 86.12 256 ASP A CA 1
ATOM 2088 C C . ASP A 1 256 ? -1.901 1.005 22.285 1.00 86.12 256 ASP A C 1
ATOM 2090 O O . ASP A 1 256 ? -1.139 0.982 23.243 1.00 86.12 256 ASP A O 1
ATOM 2094 N N . HIS A 1 257 ? -1.547 0.469 21.118 1.00 90.19 257 HIS A N 1
ATOM 2095 C CA . HIS A 1 257 ? -0.411 -0.444 20.963 1.00 90.19 257 HIS A CA 1
ATOM 2096 C C . HIS A 1 257 ? 0.581 -0.052 19.867 1.00 90.19 257 HIS A C 1
ATOM 2098 O O . HIS A 1 257 ? 1.700 -0.572 19.834 1.00 90.19 257 HIS A O 1
ATOM 2104 N N . TYR A 1 258 ? 0.199 0.833 18.944 1.00 92.00 258 TYR A N 1
ATOM 2105 C CA . TYR A 1 258 ? 1.070 1.234 17.843 1.00 92.00 258 TYR A CA 1
ATOM 2106 C C . TYR A 1 258 ? 1.853 2.476 18.223 1.00 92.00 258 TYR A C 1
ATOM 2108 O O . TYR A 1 258 ? 1.277 3.540 18.436 1.00 92.00 258 TYR A O 1
ATOM 2116 N N . VAL A 1 259 ? 3.175 2.353 18.254 1.00 93.25 259 VAL A N 1
ATOM 2117 C CA . VAL A 1 259 ? 4.054 3.464 18.606 1.00 93.25 259 VAL A CA 1
ATOM 2118 C C . VAL A 1 259 ? 4.693 4.032 17.348 1.00 93.25 259 VAL A C 1
ATOM 2120 O O . VAL A 1 259 ? 5.272 3.309 16.530 1.00 93.25 259 VAL A O 1
ATOM 2123 N N . TYR A 1 260 ? 4.610 5.349 17.217 1.00 94.69 260 TYR A N 1
ATOM 2124 C CA . TYR A 1 260 ? 5.174 6.127 16.127 1.00 94.69 260 TYR A CA 1
ATOM 2125 C C . TYR A 1 260 ? 6.111 7.205 16.663 1.00 94.69 260 TYR A C 1
ATOM 2127 O O . TYR A 1 260 ? 5.908 7.743 17.750 1.00 94.69 260 TYR A O 1
ATOM 2135 N N . LEU A 1 261 ? 7.128 7.529 15.872 1.00 94.69 261 LEU A N 1
ATOM 2136 C CA . LEU A 1 261 ? 8.089 8.587 16.136 1.00 94.69 261 LEU A CA 1
ATOM 2137 C C . LEU A 1 261 ? 7.889 9.731 15.146 1.00 94.69 261 LEU A C 1
ATOM 2139 O O . LEU A 1 261 ? 7.742 9.482 13.954 1.00 94.69 261 LEU A O 1
ATOM 2143 N N . GLU A 1 262 ? 7.923 10.973 15.612 1.00 94.50 262 GLU A N 1
ATOM 2144 C CA . GLU A 1 262 ? 7.832 12.173 14.780 1.00 94.50 262 GLU A CA 1
ATOM 2145 C C . GLU A 1 262 ? 9.186 12.900 14.739 1.00 94.50 262 GLU A C 1
ATOM 2147 O O . GLU A 1 262 ? 9.524 13.630 15.670 1.00 94.50 262 GLU A O 1
ATOM 2152 N N . PRO A 1 263 ? 9.995 12.726 13.675 1.00 92.06 263 PRO A N 1
ATOM 2153 C CA . PRO A 1 263 ? 11.324 13.334 13.605 1.00 92.06 263 PRO A CA 1
ATOM 2154 C C . PRO A 1 263 ? 11.310 14.867 13.607 1.00 92.06 263 PRO A C 1
ATOM 2156 O O . PRO A 1 263 ? 12.273 15.483 14.050 1.00 92.06 263 PRO A O 1
ATOM 2159 N N . SER A 1 264 ? 10.238 15.498 13.113 1.00 88.25 264 SER A N 1
ATOM 2160 C CA . SER A 1 264 ? 10.109 16.961 13.027 1.00 88.25 264 SER A CA 1
ATOM 2161 C C . SER A 1 264 ? 10.070 17.657 14.385 1.00 88.25 264 SER A C 1
ATOM 2163 O O . SER A 1 264 ? 10.434 18.828 14.463 1.00 88.25 264 SER A O 1
ATOM 2165 N N . THR A 1 265 ? 9.639 16.967 15.443 1.00 90.81 265 THR A N 1
ATOM 2166 C CA . THR A 1 265 ? 9.556 17.530 16.801 1.00 90.81 265 THR A CA 1
ATOM 2167 C C . THR A 1 265 ? 10.793 17.220 17.648 1.00 90.81 265 THR A C 1
ATOM 2169 O O . THR A 1 265 ? 10.899 17.687 18.783 1.00 90.81 265 THR A O 1
ATOM 2172 N N . MET A 1 266 ? 11.754 16.455 17.117 1.00 90.94 266 MET A N 1
ATOM 2173 C CA . MET A 1 266 ? 12.978 16.096 17.829 1.00 90.94 266 MET A CA 1
ATOM 2174 C C . MET A 1 266 ? 13.987 17.246 17.793 1.00 90.94 266 MET A C 1
ATOM 2176 O O . MET A 1 266 ? 14.420 17.673 16.726 1.00 90.94 266 MET A O 1
ATOM 2180 N N . ILE A 1 267 ? 14.410 17.708 18.971 1.00 87.69 267 ILE A N 1
ATOM 2181 C CA . ILE A 1 267 ? 15.477 18.713 19.102 1.00 87.69 267 ILE A CA 1
ATOM 2182 C C . ILE A 1 267 ? 16.853 18.057 18.908 1.00 87.69 267 ILE A C 1
ATOM 2184 O O . ILE A 1 267 ? 17.692 18.581 18.181 1.00 87.69 267 ILE A O 1
ATOM 2188 N N . ASP A 1 268 ? 17.064 16.890 19.526 1.00 90.56 268 ASP A N 1
ATOM 2189 C CA . ASP A 1 268 ? 18.286 16.090 19.403 1.00 90.56 268 ASP A CA 1
ATOM 2190 C C . ASP A 1 268 ? 17.932 14.627 19.064 1.00 90.56 268 ASP A C 1
ATOM 2192 O O . ASP A 1 268 ? 17.540 13.857 19.952 1.00 90.56 268 ASP A O 1
ATOM 2196 N N . PRO A 1 269 ? 18.056 14.226 17.784 1.00 89.88 269 PRO A N 1
ATOM 2197 C CA . PRO A 1 269 ? 17.788 12.858 17.351 1.00 89.88 269 PRO A CA 1
ATOM 2198 C C . PRO A 1 269 ? 18.674 11.807 18.033 1.00 89.88 269 PRO A C 1
ATOM 2200 O O . PRO A 1 269 ? 18.221 10.683 18.235 1.00 89.88 269 PRO A O 1
ATOM 2203 N N . GLY A 1 270 ? 19.914 12.149 18.407 1.00 91.56 270 GLY A N 1
ATOM 2204 C CA . GLY A 1 270 ? 20.844 11.210 19.039 1.00 91.56 270 GLY A CA 1
ATOM 2205 C C . GLY A 1 270 ? 20.433 10.878 20.472 1.00 91.56 270 GLY A C 1
ATOM 2206 O O . GLY A 1 270 ? 20.401 9.709 20.864 1.00 91.56 270 GLY A O 1
ATOM 2207 N N . LEU A 1 271 ? 20.032 11.896 21.238 1.00 91.81 271 LEU A N 1
ATOM 2208 C CA . LEU A 1 271 ? 19.489 11.703 22.584 1.00 91.81 271 LEU A CA 1
ATOM 2209 C C . LEU A 1 271 ? 18.150 10.951 22.558 1.00 91.81 271 LEU A C 1
ATOM 2211 O O . LEU A 1 271 ? 17.919 10.061 23.384 1.00 91.81 271 LEU A O 1
ATOM 2215 N N . ALA A 1 272 ? 17.274 11.282 21.603 1.00 92.62 272 ALA A N 1
ATOM 2216 C CA . ALA A 1 272 ? 16.002 10.588 21.412 1.00 92.62 272 ALA A CA 1
ATOM 2217 C C . ALA A 1 272 ? 16.219 9.098 21.109 1.00 92.62 272 ALA A C 1
ATOM 2219 O O . ALA A 1 272 ? 15.604 8.238 21.746 1.00 92.62 272 ALA A O 1
ATOM 2220 N N . GLN A 1 273 ? 17.156 8.796 20.209 1.00 93.88 273 GLN A N 1
ATOM 2221 C CA . GLN A 1 273 ? 17.548 7.433 19.879 1.00 93.88 273 GLN A CA 1
ATOM 2222 C C . GLN A 1 273 ? 18.027 6.665 21.113 1.00 93.88 273 GLN A C 1
ATOM 2224 O O . GLN A 1 273 ? 17.474 5.608 21.417 1.00 93.88 273 GLN A O 1
ATOM 2229 N N . ALA A 1 274 ? 18.992 7.209 21.859 1.00 93.75 274 ALA A N 1
ATOM 2230 C CA . ALA A 1 274 ? 19.534 6.556 23.051 1.00 93.75 274 ALA A CA 1
ATOM 2231 C C . ALA A 1 274 ? 18.457 6.300 24.123 1.00 93.75 274 ALA A C 1
ATOM 2233 O O . ALA A 1 274 ? 18.461 5.261 24.785 1.00 93.75 274 ALA A O 1
ATOM 2234 N N . THR A 1 275 ? 17.503 7.225 24.271 1.00 93.12 275 THR A N 1
ATOM 2235 C CA . THR A 1 275 ? 16.401 7.112 25.239 1.00 93.12 275 THR A CA 1
ATOM 2236 C C . THR A 1 275 ? 15.458 5.961 24.891 1.00 93.12 275 THR A C 1
ATOM 2238 O O . THR A 1 275 ? 15.143 5.136 25.752 1.00 93.12 275 THR A O 1
ATOM 2241 N N . ILE A 1 276 ? 15.018 5.884 23.631 1.00 93.94 276 ILE A N 1
ATOM 2242 C CA . ILE A 1 276 ? 14.133 4.809 23.163 1.00 93.94 276 ILE A CA 1
ATOM 2243 C C . ILE A 1 276 ? 14.876 3.471 23.152 1.00 93.94 276 ILE A C 1
ATOM 2245 O O . ILE A 1 276 ? 14.327 2.461 23.586 1.00 93.94 276 ILE A O 1
ATOM 2249 N N . GLU A 1 277 ? 16.141 3.453 22.737 1.00 94.88 277 GLU A N 1
ATOM 2250 C CA . GLU A 1 277 ? 16.978 2.255 22.751 1.00 94.88 277 GLU A CA 1
ATOM 2251 C C . GLU A 1 277 ? 17.135 1.677 24.164 1.00 94.88 277 GLU A C 1
ATOM 2253 O O . GLU A 1 277 ? 16.985 0.469 24.359 1.00 94.88 277 GLU A O 1
ATOM 2258 N N . ALA A 1 278 ? 17.385 2.525 25.168 1.00 94.81 278 ALA A N 1
ATOM 2259 C CA . ALA A 1 278 ? 17.488 2.096 26.560 1.00 94.81 278 ALA A CA 1
ATOM 2260 C C . ALA A 1 278 ? 16.181 1.464 27.067 1.00 94.81 278 ALA A C 1
ATOM 2262 O O . ALA A 1 278 ? 16.217 0.440 27.751 1.00 94.81 278 ALA A O 1
ATOM 2263 N N . LEU A 1 279 ? 15.029 2.033 26.694 1.00 93.31 279 LEU A N 1
ATOM 2264 C CA . LEU A 1 279 ? 13.716 1.476 27.029 1.00 93.31 279 LEU A CA 1
ATOM 2265 C C . LEU A 1 279 ? 13.477 0.126 26.353 1.00 93.31 279 LEU A C 1
ATOM 2267 O O . LEU A 1 279 ? 13.094 -0.832 27.023 1.00 93.31 279 LEU A O 1
ATOM 2271 N N . LEU A 1 280 ? 13.747 0.018 25.052 1.00 94.00 280 LEU A N 1
ATOM 2272 C CA . LEU A 1 280 ? 13.581 -1.239 24.321 1.00 94.00 280 LEU A CA 1
ATOM 2273 C C . LEU A 1 280 ? 14.479 -2.339 24.898 1.00 94.00 280 LEU A C 1
ATOM 2275 O O . LEU A 1 280 ? 14.008 -3.453 25.120 1.00 94.00 280 LEU A O 1
ATOM 2279 N N . LYS A 1 281 ? 15.735 -2.019 25.238 1.00 94.44 281 LYS A N 1
ATOM 2280 C CA . LYS A 1 281 ? 16.663 -2.959 25.891 1.00 94.44 281 LYS A CA 1
ATOM 2281 C C . LYS A 1 281 ? 16.191 -3.374 27.281 1.00 94.44 281 LYS A C 1
ATOM 2283 O O . LYS A 1 281 ? 16.228 -4.564 27.593 1.00 94.44 281 LYS A O 1
ATOM 2288 N N . LYS A 1 282 ? 15.716 -2.428 28.101 1.00 94.81 282 LYS A N 1
ATOM 2289 C CA . LYS A 1 282 ? 15.160 -2.706 29.438 1.00 94.81 282 LYS A CA 1
ATOM 2290 C C . LYS A 1 282 ? 14.030 -3.737 29.363 1.00 94.81 282 LYS A C 1
ATOM 2292 O O . LYS A 1 282 ? 13.994 -4.667 30.164 1.00 94.81 282 LYS A O 1
ATOM 2297 N N . TRP A 1 283 ? 13.154 -3.590 28.373 1.00 93.19 283 TRP A N 1
ATOM 2298 C CA . TRP A 1 283 ? 12.002 -4.464 28.148 1.00 93.19 283 TRP A CA 1
ATOM 2299 C C . TRP A 1 283 ? 12.282 -5.641 27.200 1.00 93.19 283 TRP A C 1
ATOM 2301 O O . TRP A 1 283 ? 11.371 -6.395 26.875 1.00 93.19 283 TRP A O 1
ATOM 2311 N N . LYS A 1 284 ? 13.548 -5.846 26.804 1.00 91.88 284 LYS A N 1
ATOM 2312 C CA . LYS A 1 284 ? 14.018 -6.942 25.937 1.00 91.88 284 LYS A CA 1
ATOM 2313 C C . LYS A 1 284 ? 13.326 -7.015 24.567 1.00 91.88 284 LYS A C 1
ATOM 2315 O O . LYS A 1 284 ? 13.243 -8.093 23.978 1.00 91.88 284 LYS A O 1
ATOM 2320 N N . TYR A 1 285 ? 12.869 -5.885 24.034 1.00 92.06 285 TYR A N 1
ATOM 2321 C CA . TYR A 1 285 ? 12.358 -5.828 22.668 1.00 92.06 285 TYR A CA 1
ATOM 2322 C C . TYR A 1 285 ? 13.510 -5.889 21.653 1.00 92.06 285 TYR A C 1
ATOM 2324 O O . TYR A 1 285 ? 14.537 -5.231 21.852 1.00 92.06 285 TYR A O 1
ATOM 2332 N N . PRO A 1 286 ? 13.368 -6.662 20.559 1.00 89.62 286 PRO A N 1
ATOM 2333 C CA . PRO A 1 286 ? 14.388 -6.733 19.525 1.00 89.62 286 PRO A CA 1
ATOM 2334 C C . PRO A 1 286 ? 14.501 -5.394 18.791 1.00 89.62 286 PRO A C 1
ATOM 2336 O O . PRO A 1 286 ? 13.498 -4.781 18.425 1.00 89.62 286 PRO A O 1
ATOM 2339 N N . ILE A 1 287 ? 15.734 -4.959 18.541 1.00 89.94 287 ILE A N 1
ATOM 2340 C CA . ILE A 1 287 ? 16.023 -3.733 17.795 1.00 89.94 287 ILE A CA 1
ATOM 2341 C C . ILE A 1 287 ? 16.424 -4.127 16.377 1.00 89.94 287 ILE A C 1
ATOM 2343 O O . ILE A 1 287 ? 17.416 -4.826 16.169 1.00 89.94 287 ILE A O 1
ATOM 2347 N N . GLY A 1 288 ? 15.619 -3.713 15.401 1.00 84.88 288 GLY A N 1
ATOM 2348 C CA . GLY A 1 288 ? 15.873 -3.993 13.990 1.00 84.88 288 GLY A CA 1
ATOM 2349 C C . GLY A 1 288 ? 17.029 -3.167 13.421 1.00 84.88 288 GLY A C 1
ATOM 2350 O O . GLY A 1 288 ? 17.355 -2.092 13.918 1.00 84.88 288 GLY A O 1
ATOM 2351 N N . SER A 1 289 ? 17.596 -3.623 12.304 1.00 85.81 289 SER A N 1
ATOM 2352 C CA . SER A 1 289 ? 18.713 -2.956 11.611 1.00 85.81 289 SER A CA 1
ATOM 2353 C C . SER A 1 289 ? 18.394 -1.551 11.085 1.00 85.81 289 SER A C 1
ATOM 2355 O O . SER A 1 289 ? 19.302 -0.779 10.799 1.00 85.81 289 SER A O 1
ATOM 2357 N N . GLN A 1 290 ? 17.111 -1.203 10.948 1.00 86.62 290 GLN A N 1
ATOM 2358 C CA . GLN A 1 290 ? 16.658 0.102 10.457 1.00 86.62 290 GLN A CA 1
ATOM 2359 C C . GLN A 1 290 ? 16.329 1.098 11.580 1.00 86.62 290 GLN A C 1
ATOM 2361 O O . GLN A 1 290 ? 15.877 2.204 11.283 1.00 86.62 290 GLN A O 1
ATOM 2366 N N . PHE A 1 291 ? 16.551 0.744 12.850 1.00 92.12 291 PHE A N 1
ATOM 2367 C CA . PHE A 1 291 ? 16.165 1.561 14.005 1.00 92.12 291 PHE A CA 1
ATOM 2368 C C . PHE A 1 291 ? 16.711 2.998 13.945 1.00 92.12 291 PHE A C 1
ATOM 2370 O O . PHE A 1 291 ? 15.946 3.949 14.095 1.00 92.12 291 PHE A O 1
ATOM 2377 N N . ASP A 1 292 ? 17.985 3.174 13.588 1.00 90.31 292 ASP A N 1
ATOM 2378 C CA . ASP A 1 292 ? 18.631 4.493 13.467 1.00 90.31 292 ASP A CA 1
ATOM 2379 C C . ASP A 1 292 ? 17.932 5.418 12.461 1.00 90.31 292 ASP A C 1
ATOM 2381 O O . ASP A 1 292 ? 17.959 6.646 12.570 1.00 90.31 292 ASP A O 1
ATOM 2385 N N . THR A 1 293 ? 17.303 4.837 11.438 1.00 90.56 293 THR A N 1
ATOM 2386 C CA . THR A 1 293 ? 16.632 5.614 10.393 1.00 90.56 293 THR A CA 1
ATOM 2387 C C . THR A 1 293 ? 15.296 6.182 10.860 1.00 90.56 293 THR A C 1
ATOM 2389 O O . THR A 1 293 ? 14.808 7.128 10.242 1.00 90.56 293 THR A O 1
ATOM 2392 N N . LEU A 1 294 ? 14.706 5.650 11.937 1.00 91.75 294 LEU A N 1
ATOM 2393 C CA . LEU A 1 294 ? 13.394 6.067 12.445 1.00 91.75 294 LEU A CA 1
ATOM 2394 C C . LEU A 1 294 ? 13.418 7.464 13.078 1.00 91.75 294 LEU A C 1
ATOM 2396 O O . LEU A 1 294 ? 12.389 8.134 13.115 1.00 91.75 294 LEU A O 1
ATOM 2400 N N . PHE A 1 295 ? 14.586 7.925 13.521 1.00 93.00 295 PHE A N 1
ATOM 2401 C CA . PHE A 1 295 ? 14.786 9.247 14.127 1.00 93.00 295 PHE A CA 1
ATOM 2402 C C . PHE A 1 295 ? 15.105 10.335 13.093 1.00 93.00 295 PHE A C 1
ATOM 2404 O O . PHE A 1 295 ? 15.317 11.493 13.441 1.00 93.00 295 PHE A O 1
ATOM 2411 N N . LYS A 1 296 ? 15.154 9.976 11.804 1.00 91.31 296 LYS A N 1
ATOM 2412 C CA . LYS A 1 296 ? 15.438 10.896 10.698 1.00 91.31 296 LYS A CA 1
ATOM 2413 C C . LYS A 1 296 ? 14.186 11.087 9.837 1.00 91.31 296 LYS A C 1
ATOM 2415 O O . LYS A 1 296 ? 13.388 10.153 9.718 1.00 91.31 296 LYS A O 1
ATOM 2420 N N . PRO A 1 297 ? 14.003 12.256 9.196 1.00 90.00 297 PRO A N 1
ATOM 2421 C CA . PRO A 1 297 ? 12.942 12.440 8.214 1.00 90.00 297 PRO A CA 1
ATOM 2422 C C . PRO A 1 297 ? 13.046 11.383 7.111 1.00 90.00 297 PRO A C 1
ATOM 2424 O O . PRO A 1 297 ? 14.082 11.248 6.457 1.00 90.00 297 PRO A O 1
ATOM 2427 N N . GLN A 1 298 ? 11.973 10.624 6.911 1.00 88.69 298 GLN A N 1
ATOM 2428 C CA . GLN A 1 298 ? 11.879 9.626 5.851 1.00 88.69 298 GLN A CA 1
ATOM 2429 C C . GLN A 1 298 ? 10.850 10.074 4.833 1.00 88.69 298 GLN A C 1
ATOM 2431 O O . GLN A 1 298 ? 9.864 10.705 5.185 1.00 88.69 298 GLN A O 1
ATOM 2436 N N . GLU A 1 299 ? 11.032 9.714 3.572 1.00 87.81 299 GLU A N 1
ATOM 2437 C CA . GLU A 1 299 ? 9.992 9.945 2.572 1.00 87.81 299 GLU A CA 1
ATOM 2438 C C . GLU A 1 299 ? 9.038 8.757 2.489 1.00 87.81 299 GLU A C 1
ATOM 2440 O O . GLU A 1 299 ? 9.390 7.618 2.825 1.00 87.81 299 GLU A O 1
ATOM 2445 N N . TRP A 1 300 ? 7.826 9.016 2.005 1.00 86.69 300 TRP A N 1
ATOM 2446 C CA . TRP A 1 300 ? 6.905 7.954 1.636 1.00 86.69 300 TRP A CA 1
ATOM 2447 C C . TRP A 1 300 ? 7.529 7.082 0.545 1.00 86.69 300 TRP A C 1
ATOM 2449 O O . TRP A 1 300 ? 8.058 7.578 -0.447 1.00 86.69 300 TRP A O 1
ATOM 2459 N N . LYS A 1 301 ? 7.484 5.770 0.760 1.00 86.69 301 LYS A N 1
ATOM 2460 C CA . LYS A 1 301 ? 7.939 4.743 -0.175 1.00 86.69 301 LYS A CA 1
ATOM 2461 C C . LYS A 1 301 ? 6.940 3.606 -0.130 1.00 86.69 301 LYS A C 1
ATOM 2463 O O . LYS A 1 301 ? 6.423 3.315 0.949 1.00 86.69 301 LYS A O 1
ATOM 2468 N N . TYR A 1 302 ? 6.721 2.975 -1.279 1.00 87.25 302 TYR A N 1
ATOM 2469 C CA . TYR A 1 302 ? 5.963 1.733 -1.384 1.00 87.25 302 TYR A CA 1
ATOM 2470 C C . TYR A 1 302 ? 4.594 1.799 -0.674 1.00 87.25 302 TYR A C 1
ATOM 2472 O O . TYR A 1 302 ? 4.298 1.061 0.265 1.00 87.25 302 TYR A O 1
ATOM 2480 N N . ILE A 1 303 ? 3.748 2.744 -1.088 1.00 90.62 303 ILE A N 1
ATOM 2481 C CA . ILE A 1 303 ? 2.385 2.852 -0.565 1.00 90.62 303 ILE A CA 1
ATOM 2482 C C . ILE A 1 303 ? 1.562 1.722 -1.182 1.00 90.62 303 ILE A C 1
ATOM 2484 O O . ILE A 1 303 ? 1.208 1.781 -2.360 1.00 90.62 303 ILE A O 1
ATOM 2488 N N . LYS A 1 304 ? 1.238 0.698 -0.385 1.00 92.56 304 LYS A N 1
ATOM 2489 C CA . LYS A 1 304 ? 0.322 -0.374 -0.793 1.00 92.56 304 LYS A CA 1
ATOM 2490 C C . LYS A 1 304 ? -1.062 0.212 -1.059 1.00 92.56 304 LYS A C 1
ATOM 2492 O O . LYS A 1 304 ? -1.669 0.768 -0.146 1.00 92.56 304 LYS A O 1
ATOM 2497 N N . ILE A 1 305 ? -1.549 0.097 -2.290 1.00 93.38 305 ILE A N 1
ATOM 2498 C CA . ILE A 1 305 ? -2.857 0.586 -2.731 1.00 93.38 305 ILE A CA 1
ATOM 2499 C C . ILE A 1 305 ? -3.932 -0.431 -2.358 1.00 93.38 305 ILE A C 1
ATOM 2501 O O . ILE A 1 305 ? -4.854 -0.085 -1.622 1.00 93.38 305 ILE A O 1
ATOM 2505 N N . ILE A 1 306 ? -3.790 -1.667 -2.840 1.00 92.81 306 ILE A N 1
ATOM 2506 C CA . ILE A 1 306 ? -4.743 -2.756 -2.616 1.00 92.81 306 ILE A CA 1
ATOM 2507 C C . ILE A 1 306 ? -4.048 -4.120 -2.700 1.00 92.81 306 ILE A C 1
ATOM 2509 O O . ILE A 1 306 ? -2.955 -4.229 -3.262 1.00 92.81 306 ILE A O 1
ATOM 2513 N N . SER A 1 307 ? -4.702 -5.138 -2.150 1.00 91.44 307 SER A N 1
ATOM 2514 C CA . SER A 1 307 ? -4.231 -6.519 -2.086 1.00 91.44 307 SER A CA 1
ATOM 2515 C C . SER A 1 307 ? -5.210 -7.474 -2.744 1.00 91.44 307 SER A C 1
ATOM 2517 O O . SER A 1 307 ? -6.407 -7.213 -2.740 1.00 91.44 307 SER A O 1
ATOM 2519 N N . GLY A 1 308 ? -4.706 -8.606 -3.236 1.00 89.69 308 GLY A N 1
ATOM 2520 C CA . GLY A 1 308 ? -5.556 -9.675 -3.762 1.00 89.69 308 GLY A CA 1
ATOM 2521 C C . GLY A 1 308 ? -6.033 -9.453 -5.199 1.00 89.69 308 GLY A C 1
ATOM 2522 O O . GLY A 1 308 ? -7.070 -9.989 -5.586 1.00 89.69 308 GLY A O 1
ATOM 2523 N N . LEU A 1 309 ? -5.303 -8.681 -6.012 1.00 89.50 309 LEU A N 1
ATOM 2524 C CA . LEU A 1 309 ? -5.632 -8.542 -7.431 1.00 89.50 309 LEU A CA 1
ATOM 2525 C C . LEU A 1 309 ? -5.518 -9.880 -8.157 1.00 89.50 309 LEU A C 1
ATOM 2527 O O . LEU A 1 309 ? -4.551 -10.624 -7.977 1.00 89.50 309 LEU A O 1
ATOM 2531 N N . SER A 1 310 ? -6.475 -10.125 -9.049 1.00 90.19 310 SER A N 1
ATOM 2532 C CA . SER A 1 310 ? -6.456 -11.275 -9.944 1.00 90.19 310 SER A CA 1
ATOM 2533 C C . SER A 1 310 ? -5.308 -11.178 -10.963 1.00 90.19 310 SER A C 1
ATOM 2535 O O . SER A 1 310 ? -4.896 -10.069 -11.334 1.00 90.19 310 SER A O 1
ATOM 2537 N N . PRO A 1 311 ? -4.821 -12.313 -11.499 1.00 87.81 311 PRO A N 1
ATOM 2538 C CA . PRO A 1 311 ? -3.841 -12.313 -12.587 1.00 87.81 311 PRO A CA 1
ATOM 2539 C C . PRO A 1 311 ? -4.288 -11.503 -13.812 1.00 87.81 311 PRO A C 1
ATOM 2541 O O . PRO A 1 311 ? -3.473 -10.818 -14.431 1.00 87.81 311 PRO A O 1
ATOM 2544 N N . ALA A 1 312 ? -5.584 -11.538 -14.140 1.00 88.25 312 ALA A N 1
ATOM 2545 C CA . ALA A 1 312 ? -6.151 -10.801 -15.267 1.00 88.25 312 ALA A CA 1
ATOM 2546 C C . ALA A 1 312 ? -6.046 -9.280 -15.069 1.00 88.25 312 ALA A C 1
ATOM 2548 O O . ALA A 1 312 ? -5.600 -8.566 -15.966 1.00 88.25 312 ALA A O 1
ATOM 2549 N N . LEU A 1 313 ? -6.370 -8.782 -13.872 1.00 90.75 313 LEU A N 1
ATOM 2550 C CA . LEU A 1 313 ? -6.251 -7.355 -13.557 1.00 90.75 313 LEU A CA 1
ATOM 2551 C C . LEU A 1 313 ? -4.785 -6.917 -13.440 1.00 90.75 313 LEU A C 1
ATOM 2553 O O . LEU A 1 313 ? -4.430 -5.817 -13.862 1.00 90.75 313 LEU A O 1
ATOM 2557 N N . ALA A 1 314 ? -3.903 -7.782 -12.929 1.00 87.88 314 ALA A N 1
ATOM 2558 C CA . ALA A 1 314 ? -2.465 -7.521 -12.930 1.00 87.88 314 ALA A CA 1
ATOM 2559 C C . ALA A 1 314 ? -1.913 -7.381 -14.361 1.00 87.88 314 ALA A C 1
ATOM 2561 O O . ALA A 1 314 ? -1.058 -6.528 -14.615 1.00 87.88 314 ALA A O 1
ATOM 2562 N N . GLN A 1 315 ? -2.420 -8.181 -15.302 1.00 87.94 315 GLN A N 1
ATOM 2563 C CA . GLN A 1 315 ? -2.081 -8.072 -16.716 1.00 87.94 315 GLN A CA 1
ATOM 2564 C C . GLN A 1 315 ? -2.627 -6.777 -17.340 1.00 87.94 315 GLN A C 1
ATOM 2566 O O . GLN A 1 315 ? -1.866 -6.066 -17.996 1.00 87.94 315 GLN A O 1
ATOM 2571 N N . GLU A 1 316 ? -3.873 -6.397 -17.041 1.00 90.56 316 GLU A N 1
ATOM 2572 C CA . GLU A 1 316 ? -4.452 -5.113 -17.469 1.00 90.56 316 GLU A CA 1
ATOM 2573 C C . GLU A 1 316 ? -3.592 -3.920 -17.003 1.00 90.56 316 GLU A C 1
ATOM 2575 O O . GLU A 1 316 ? -3.307 -3.005 -17.775 1.00 90.56 316 GLU A O 1
ATOM 2580 N N . ILE A 1 317 ? -3.071 -3.948 -15.771 1.00 89.56 317 ILE A N 1
ATOM 2581 C CA . ILE A 1 317 ? -2.160 -2.905 -15.263 1.00 89.56 317 ILE A CA 1
ATOM 2582 C C . ILE A 1 317 ? -0.852 -2.849 -16.063 1.00 89.56 317 ILE A C 1
ATOM 2584 O O . ILE A 1 317 ? -0.336 -1.761 -16.336 1.00 89.56 317 ILE A O 1
ATOM 2588 N N . ARG A 1 318 ? -0.287 -4.000 -16.447 1.00 87.56 318 ARG A N 1
ATOM 2589 C CA . ARG A 1 318 ? 0.928 -4.046 -17.280 1.00 87.56 318 ARG A CA 1
ATOM 2590 C C . ARG A 1 318 ? 0.669 -3.453 -18.662 1.00 87.56 318 ARG A C 1
ATOM 2592 O O . ARG A 1 31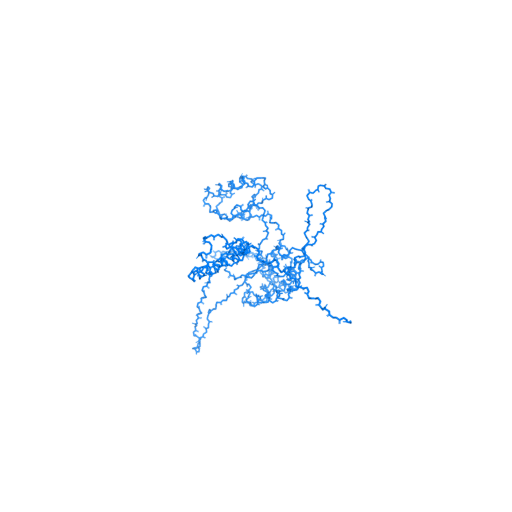8 ? 1.507 -2.712 -19.169 1.00 87.56 318 ARG A O 1
ATOM 2599 N N . GLU A 1 319 ? -0.493 -3.717 -19.241 1.00 88.69 319 GLU A N 1
ATOM 2600 C CA . GLU A 1 319 ? -0.902 -3.133 -20.520 1.00 88.69 319 GLU A CA 1
ATOM 2601 C C . GLU A 1 319 ? -1.108 -1.622 -20.411 1.00 88.69 319 GLU A C 1
ATOM 2603 O O . GLU A 1 319 ? -0.613 -0.874 -21.255 1.00 88.69 319 GLU A O 1
ATOM 2608 N N . LEU A 1 320 ? -1.733 -1.146 -19.329 1.00 89.56 320 LEU A N 1
ATOM 2609 C CA . LEU A 1 320 ? -1.849 0.285 -19.045 1.00 89.56 320 LEU A CA 1
ATOM 2610 C C . LEU A 1 320 ? -0.473 0.950 -18.923 1.00 89.56 320 LEU A C 1
ATOM 2612 O O . LEU A 1 320 ? -0.275 2.033 -19.474 1.00 89.56 320 LEU A O 1
ATOM 2616 N N . LYS A 1 321 ? 0.507 0.306 -18.272 1.00 87.56 321 LYS A N 1
ATOM 2617 C CA . LYS A 1 321 ? 1.891 0.816 -18.211 1.00 87.56 321 LYS A CA 1
ATOM 2618 C C . LYS A 1 321 ? 2.499 1.004 -19.595 1.00 87.56 321 LYS A C 1
ATOM 2620 O O . LYS A 1 321 ? 3.164 2.009 -19.832 1.00 87.56 321 LYS A O 1
ATOM 2625 N N . VAL A 1 322 ? 2.284 0.049 -20.499 1.00 86.00 322 VAL A N 1
ATOM 2626 C CA . VAL A 1 322 ? 2.777 0.131 -21.880 1.00 86.00 322 VAL A CA 1
ATOM 2627 C C . VAL A 1 322 ? 2.042 1.234 -22.641 1.00 86.00 322 VAL A C 1
ATOM 2629 O O . VAL A 1 322 ? 2.687 2.073 -23.268 1.00 86.00 322 VAL A O 1
ATOM 2632 N N . LYS A 1 323 ? 0.711 1.283 -22.532 1.00 88.44 323 LYS A N 1
ATOM 2633 C CA . LYS A 1 323 ? -0.145 2.273 -23.197 1.00 88.44 323 LYS A CA 1
ATOM 2634 C C . LYS A 1 323 ? 0.208 3.707 -22.801 1.00 88.44 323 LYS A C 1
ATOM 2636 O O . LYS A 1 323 ? 0.324 4.570 -23.664 1.00 88.44 323 LYS A O 1
ATOM 2641 N N . HIS A 1 324 ? 0.419 3.952 -21.511 1.00 86.12 324 HIS A N 1
ATOM 2642 C CA . HIS A 1 324 ? 0.725 5.277 -20.969 1.00 86.12 324 HIS A CA 1
ATOM 2643 C C . HIS A 1 324 ? 2.232 5.550 -20.857 1.00 86.12 324 HIS A C 1
ATOM 2645 O O . HIS A 1 324 ? 2.638 6.536 -20.246 1.00 86.12 324 HIS A O 1
ATOM 2651 N N . LYS A 1 325 ? 3.084 4.725 -21.483 1.00 81.88 325 LYS A N 1
ATOM 2652 C CA . LYS A 1 325 ? 4.544 4.915 -21.480 1.00 81.88 325 LYS A CA 1
ATOM 2653 C C . LYS A 1 325 ? 4.971 6.247 -22.111 1.00 81.88 325 LYS A C 1
ATOM 2655 O O . LYS A 1 325 ? 6.000 6.796 -21.730 1.00 81.88 325 LYS A O 1
ATOM 2660 N N . GLY A 1 326 ? 4.197 6.741 -23.081 1.00 78.56 326 GLY A N 1
ATOM 2661 C CA . GLY A 1 326 ? 4.443 8.016 -23.760 1.00 78.56 326 GLY A CA 1
ATOM 2662 C C . GLY A 1 326 ? 3.970 9.254 -22.990 1.00 78.56 326 GLY A C 1
ATOM 2663 O O . GLY A 1 326 ? 4.369 10.361 -23.339 1.00 78.56 326 GLY A O 1
ATOM 2664 N N . GLU A 1 327 ? 3.147 9.093 -21.947 1.00 82.75 327 GLU A N 1
ATOM 2665 C CA . GLU A 1 327 ? 2.779 10.192 -21.050 1.00 82.75 327 GLU A CA 1
ATOM 2666 C C . GLU A 1 327 ? 3.916 10.377 -20.038 1.00 82.75 327 GLU A C 1
ATOM 2668 O O . GLU A 1 327 ? 4.123 9.537 -19.163 1.00 82.75 327 GLU A O 1
ATOM 2673 N N . LEU A 1 328 ? 4.695 11.448 -20.199 1.00 77.25 328 LEU A N 1
ATOM 2674 C CA . LEU A 1 328 ? 5.927 11.685 -19.442 1.00 77.25 328 LEU A CA 1
ATOM 2675 C C . LEU A 1 328 ? 5.748 12.799 -18.409 1.00 77.25 328 LEU A C 1
ATOM 2677 O O . LEU A 1 328 ? 5.066 13.789 -18.663 1.00 77.25 328 LEU A O 1
ATOM 2681 N N . LEU A 1 329 ? 6.419 12.662 -17.273 1.00 73.88 329 LEU A N 1
ATOM 2682 C CA . LEU A 1 329 ? 6.535 13.643 -16.202 1.00 73.88 329 LEU A CA 1
ATOM 2683 C C . LEU A 1 329 ? 7.538 14.744 -16.565 1.00 73.88 329 LEU A C 1
ATOM 2685 O O . LEU A 1 329 ? 8.573 14.479 -17.179 1.00 73.88 329 LEU A O 1
ATOM 2689 N N . LYS A 1 330 ? 7.270 15.974 -16.124 1.00 73.88 330 LYS A N 1
ATOM 2690 C CA . LYS A 1 330 ? 8.261 17.046 -16.004 1.00 73.88 330 LYS A CA 1
ATOM 2691 C C . LYS A 1 330 ? 8.406 17.434 -14.536 1.00 73.88 330 LYS A C 1
ATOM 2693 O O . LYS A 1 330 ? 7.430 17.800 -13.882 1.00 73.88 330 LYS A O 1
ATOM 2698 N N . ILE A 1 331 ? 9.640 17.375 -14.038 1.00 66.62 331 ILE A N 1
ATOM 2699 C CA . ILE A 1 331 ? 9.983 17.778 -12.672 1.00 66.62 331 ILE A CA 1
ATOM 2700 C C . ILE A 1 331 ? 10.608 19.175 -12.712 1.00 66.62 331 ILE A C 1
ATOM 2702 O O . ILE A 1 331 ? 11.680 19.382 -13.283 1.00 66.62 331 ILE A O 1
ATOM 2706 N N . GLU A 1 332 ? 9.962 20.140 -12.063 1.00 60.19 332 GLU A N 1
ATOM 2707 C CA . GLU A 1 332 ? 10.554 21.452 -11.805 1.00 60.19 332 GLU A CA 1
ATOM 2708 C C . GLU A 1 332 ? 11.330 21.409 -10.481 1.00 60.19 332 GLU A C 1
ATOM 2710 O O . GLU A 1 332 ? 10.731 21.350 -9.409 1.00 60.19 332 GLU A O 1
ATOM 2715 N N . ARG A 1 333 ? 12.669 21.472 -10.512 1.00 54.97 333 ARG A N 1
ATOM 2716 C CA . ARG A 1 333 ? 13.465 21.667 -9.285 1.00 54.97 333 ARG A CA 1
ATOM 2717 C C . ARG A 1 333 ? 13.804 23.144 -9.092 1.00 54.97 333 ARG A C 1
ATOM 2719 O O . ARG A 1 333 ? 14.452 23.763 -9.936 1.00 54.97 333 ARG A O 1
ATOM 2726 N N . LYS A 1 334 ? 13.430 23.710 -7.939 1.00 44.84 334 LYS A N 1
ATOM 2727 C CA . LYS A 1 334 ? 13.938 25.017 -7.491 1.00 44.84 334 LYS A CA 1
ATOM 2728 C C . LYS A 1 334 ? 15.410 24.860 -7.109 1.00 44.84 334 LYS A C 1
ATOM 2730 O O . LYS A 1 334 ? 15.736 24.097 -6.206 1.00 44.84 334 LYS A O 1
ATOM 2735 N N . THR A 1 335 ? 16.304 25.577 -7.785 1.00 40.34 335 THR A N 1
ATOM 2736 C CA . THR A 1 335 ? 17.712 25.642 -7.372 1.00 40.34 335 THR A CA 1
ATOM 2737 C C . THR A 1 335 ? 17.849 26.803 -6.392 1.00 40.34 335 THR A C 1
ATOM 2739 O O . THR A 1 335 ? 17.631 27.950 -6.779 1.00 40.34 335 THR A O 1
ATOM 2742 N N . GLN A 1 336 ? 18.173 26.534 -5.125 1.00 40.00 336 GLN A N 1
ATOM 2743 C CA . GLN A 1 336 ? 18.590 27.597 -4.208 1.00 40.00 336 GLN A CA 1
ATOM 2744 C C . GLN A 1 336 ? 20.014 28.022 -4.591 1.00 40.00 336 GLN A C 1
ATOM 2746 O O . GLN A 1 336 ? 20.946 27.223 -4.501 1.00 40.00 336 GLN A O 1
ATOM 2751 N N . LYS A 1 337 ? 20.194 29.269 -5.041 1.00 41.25 337 LYS A N 1
ATOM 2752 C CA . LYS A 1 337 ? 21.519 29.901 -5.025 1.00 41.25 337 LYS A CA 1
ATOM 2753 C C . LYS A 1 337 ? 21.856 30.221 -3.567 1.00 41.25 337 LYS A C 1
ATOM 2755 O O . LYS A 1 337 ? 21.016 30.743 -2.846 1.00 41.25 337 LYS A O 1
ATOM 2760 N N . LYS A 1 338 ? 23.075 29.888 -3.141 1.00 39.69 338 LYS A N 1
ATOM 2761 C CA . LYS A 1 338 ? 23.586 30.036 -1.764 1.00 39.69 338 LYS A CA 1
ATOM 2762 C C . LYS A 1 338 ? 23.843 31.494 -1.322 1.00 39.69 338 LYS A C 1
ATOM 2764 O O . LYS A 1 338 ? 24.520 31.693 -0.321 1.00 39.69 338 LYS A O 1
ATOM 2769 N N . GLU A 1 339 ? 23.329 32.498 -2.031 1.00 43.34 339 GLU A N 1
ATOM 2770 C CA . GLU A 1 339 ? 23.582 33.913 -1.726 1.00 43.34 339 GLU A CA 1
ATOM 2771 C C . GLU A 1 339 ? 22.319 34.613 -1.203 1.00 43.34 339 GLU A C 1
ATOM 2773 O O . GLU A 1 339 ? 21.244 34.473 -1.798 1.00 43.34 339 GLU A O 1
ATOM 2778 N N . PRO A 1 340 ? 22.418 35.370 -0.096 1.00 35.28 340 PRO A N 1
ATOM 2779 C CA . PRO A 1 340 ? 21.290 36.113 0.443 1.00 35.28 340 PRO A CA 1
ATOM 2780 C C . PRO A 1 340 ? 20.950 37.281 -0.495 1.00 35.28 340 PRO A C 1
ATOM 2782 O O . PRO A 1 340 ? 21.763 38.176 -0.698 1.00 35.28 340 PRO A O 1
ATOM 2785 N N . GLY A 1 341 ? 19.740 37.271 -1.067 1.00 48.03 341 GLY A N 1
ATOM 2786 C CA . GLY A 1 341 ? 19.183 38.408 -1.814 1.00 48.03 341 GLY A CA 1
ATOM 2787 C C . GLY A 1 341 ? 19.028 38.248 -3.332 1.00 48.03 341 GLY A C 1
ATOM 2788 O O . GLY A 1 341 ? 18.654 39.217 -3.983 1.00 48.03 341 GLY A O 1
ATOM 2789 N N . THR A 1 342 ? 19.264 37.070 -3.924 1.00 42.03 342 THR A N 1
ATOM 2790 C CA . THR A 1 342 ? 19.018 36.843 -5.366 1.00 42.03 342 THR A CA 1
ATOM 2791 C C . THR A 1 342 ? 17.821 35.923 -5.619 1.00 42.03 342 THR A C 1
ATOM 2793 O O . THR A 1 342 ? 17.734 34.831 -5.058 1.00 42.03 342 THR A O 1
ATOM 2796 N N . GLU A 1 343 ? 16.907 36.345 -6.501 1.00 46.00 343 GLU A N 1
ATOM 2797 C CA . GLU A 1 343 ? 15.753 35.555 -6.949 1.00 46.00 343 GLU A CA 1
ATOM 2798 C C . GLU A 1 343 ? 16.165 34.170 -7.475 1.00 46.00 343 GLU A C 1
ATOM 2800 O O . GLU A 1 343 ? 17.074 34.015 -8.301 1.00 46.00 343 GLU A O 1
ATOM 2805 N N . SER A 1 344 ? 15.461 33.138 -6.999 1.00 42.44 344 SER A N 1
ATOM 2806 C CA . SER A 1 344 ? 15.666 31.752 -7.411 1.00 42.44 344 SER A CA 1
ATOM 2807 C C . SER A 1 344 ? 15.363 31.589 -8.900 1.00 42.44 344 SER A C 1
ATOM 2809 O O . SER A 1 344 ? 14.206 31.635 -9.315 1.00 42.44 344 SER A O 1
ATOM 2811 N N . THR A 1 345 ? 16.382 31.349 -9.719 1.00 44.59 345 THR A N 1
ATOM 2812 C CA . THR A 1 345 ? 16.180 31.045 -11.138 1.00 44.59 345 THR A CA 1
ATOM 2813 C C . THR A 1 345 ? 15.716 29.589 -11.263 1.00 44.59 345 THR A C 1
ATOM 2815 O O . THR A 1 345 ? 16.477 28.662 -10.969 1.00 44.59 345 THR A O 1
ATOM 2818 N N . LYS A 1 346 ? 14.456 29.365 -11.665 1.00 46.38 346 LYS A N 1
ATOM 2819 C CA . LYS A 1 346 ? 13.938 28.030 -12.009 1.00 46.38 346 LYS A CA 1
ATOM 2820 C C . LYS A 1 346 ? 14.724 27.501 -13.215 1.00 46.38 346 LYS A C 1
ATOM 2822 O O . LYS A 1 346 ? 14.539 27.979 -14.327 1.00 46.38 346 LYS A O 1
ATOM 2827 N N . LYS A 1 347 ? 15.614 26.529 -13.011 1.00 45.59 347 LYS A N 1
ATOM 2828 C CA . LYS A 1 347 ? 16.168 25.731 -14.112 1.00 45.59 347 LYS A CA 1
ATOM 2829 C C . LYS A 1 347 ? 15.376 24.435 -14.196 1.00 45.59 347 LYS A C 1
ATOM 2831 O O . LYS A 1 347 ? 15.491 23.575 -13.328 1.00 45.59 347 LYS A O 1
ATOM 2836 N N . GLU A 1 348 ? 14.563 24.320 -15.238 1.00 52.12 348 GLU A N 1
ATOM 2837 C CA . GLU A 1 348 ? 13.831 23.102 -15.567 1.00 52.12 348 GLU A CA 1
ATOM 2838 C C . GLU A 1 348 ? 14.832 21.999 -15.928 1.00 52.12 348 GLU A C 1
ATOM 2840 O O . GLU A 1 348 ? 15.550 22.094 -16.924 1.00 52.12 348 GLU A O 1
ATOM 2845 N N . LYS A 1 349 ? 14.914 20.944 -15.111 1.00 55.31 349 LYS A N 1
ATOM 2846 C CA . LYS A 1 349 ? 15.614 19.717 -15.495 1.00 55.31 349 LYS A CA 1
ATOM 2847 C C . LYS A 1 349 ? 14.556 18.681 -15.839 1.00 55.31 349 LYS A C 1
ATOM 2849 O O . LYS A 1 349 ? 13.966 18.070 -14.957 1.00 55.31 349 LYS A O 1
ATOM 2854 N N . LEU A 1 350 ? 14.320 18.511 -17.135 1.00 55.97 350 LEU A N 1
ATOM 2855 C CA . LEU A 1 350 ? 13.359 17.555 -17.669 1.00 55.97 350 LEU A CA 1
ATOM 2856 C C . LEU A 1 350 ? 13.864 16.129 -17.413 1.00 55.97 350 LEU A C 1
ATOM 2858 O O . LEU A 1 350 ? 14.769 15.653 -18.094 1.00 55.97 350 LEU A O 1
ATOM 2862 N N . VAL A 1 351 ? 13.295 15.456 -16.416 1.00 65.31 351 VAL A N 1
ATOM 2863 C CA . VAL A 1 351 ? 13.414 14.003 -16.263 1.00 65.31 351 VAL A CA 1
ATOM 2864 C C . VAL A 1 351 ? 12.085 13.411 -16.693 1.00 65.31 351 VAL A C 1
ATOM 2866 O O . VAL A 1 351 ? 11.078 13.600 -16.020 1.00 65.31 351 VAL A O 1
ATOM 2869 N N . ALA A 1 352 ? 12.092 12.752 -17.846 1.00 67.88 352 ALA A N 1
ATOM 2870 C CA . ALA A 1 352 ? 10.919 12.127 -18.427 1.00 67.88 352 ALA A CA 1
ATOM 2871 C C . ALA A 1 352 ? 10.632 10.782 -17.742 1.00 67.88 352 ALA A C 1
ATOM 2873 O O . ALA A 1 352 ? 11.193 9.758 -18.129 1.00 67.88 352 ALA A O 1
ATOM 2874 N N . THR A 1 353 ? 9.749 10.785 -16.742 1.00 75.12 353 THR A N 1
ATOM 2875 C CA . THR A 1 353 ? 9.273 9.560 -16.073 1.00 75.12 353 THR A CA 1
ATOM 2876 C C . THR A 1 353 ? 7.849 9.219 -16.532 1.00 75.12 353 THR A C 1
ATOM 2878 O O . THR A 1 353 ? 6.990 10.093 -16.474 1.00 75.12 353 THR A O 1
ATOM 2881 N N . PRO A 1 354 ? 7.541 7.989 -16.984 1.00 81.81 354 PRO A N 1
ATOM 2882 C CA . PRO A 1 354 ? 6.174 7.616 -17.364 1.00 81.81 354 PRO A CA 1
ATOM 2883 C C . PRO A 1 354 ? 5.162 7.678 -16.205 1.00 81.81 354 PRO A C 1
ATOM 2885 O O . PRO A 1 354 ? 5.498 7.305 -15.082 1.00 81.81 354 PRO A O 1
ATOM 2888 N N . VAL A 1 355 ? 3.896 8.025 -16.482 1.00 83.44 355 VAL A N 1
ATOM 2889 C CA . VAL A 1 355 ? 2.837 8.206 -15.452 1.00 83.44 355 VAL A CA 1
ATOM 2890 C C . VAL A 1 355 ? 2.661 7.009 -14.510 1.00 83.44 355 VAL A C 1
ATOM 2892 O O . VAL A 1 355 ? 2.417 7.180 -13.318 1.00 83.44 355 VAL A O 1
ATOM 2895 N N . LEU A 1 356 ? 2.792 5.786 -15.026 1.00 85.31 356 LEU A N 1
ATOM 2896 C CA . LEU A 1 356 ? 2.611 4.551 -14.253 1.00 85.31 356 LEU A CA 1
ATOM 2897 C C . LEU A 1 356 ? 3.933 3.891 -13.830 1.00 85.31 356 LEU A C 1
ATOM 2899 O O . LEU A 1 356 ? 3.934 2.730 -13.413 1.00 85.31 356 LEU A O 1
ATOM 2903 N N . TYR A 1 357 ? 5.063 4.591 -13.961 1.00 83.62 357 TYR A N 1
ATOM 2904 C CA . TYR A 1 357 ? 6.388 4.033 -13.685 1.00 83.62 357 TYR A CA 1
ATOM 2905 C C . TYR A 1 357 ? 6.537 3.563 -12.233 1.00 83.62 357 TYR A C 1
ATOM 2907 O O . TYR A 1 357 ? 6.993 2.446 -12.001 1.00 83.62 357 TYR A O 1
ATOM 2915 N N . GLY A 1 358 ? 6.059 4.360 -11.273 1.00 80.12 358 GLY A N 1
ATOM 2916 C CA . GLY A 1 358 ? 6.142 4.054 -9.841 1.00 80.12 358 GLY A CA 1
ATOM 2917 C C . GLY A 1 358 ? 5.274 2.886 -9.365 1.00 80.12 358 GLY A C 1
ATOM 2918 O O . GLY A 1 358 ? 5.330 2.544 -8.188 1.00 80.12 358 GLY A O 1
ATOM 2919 N N . LEU A 1 359 ? 4.456 2.267 -10.224 1.00 87.19 359 LEU A N 1
ATOM 2920 C CA . LEU A 1 359 ? 3.658 1.105 -9.828 1.00 87.19 359 LEU A CA 1
ATOM 2921 C C . LEU A 1 359 ? 4.524 -0.125 -9.619 1.00 87.19 359 LEU A C 1
ATOM 2923 O O . LEU A 1 359 ? 5.278 -0.530 -10.507 1.00 87.19 359 LEU A O 1
ATOM 2927 N N . VAL A 1 360 ? 4.273 -0.819 -8.522 1.00 87.94 360 VAL A N 1
ATOM 2928 C CA . VAL A 1 360 ? 4.867 -2.113 -8.219 1.00 87.94 360 VAL A CA 1
ATOM 2929 C C . VAL A 1 360 ? 3.749 -3.140 -8.083 1.00 87.94 360 VAL A C 1
ATOM 2931 O O . VAL A 1 360 ? 2.726 -2.881 -7.452 1.00 87.94 360 VAL A O 1
ATOM 2934 N N . LEU A 1 361 ? 3.940 -4.283 -8.738 1.00 86.25 361 LEU A N 1
ATOM 2935 C CA . LEU A 1 361 ? 3.088 -5.459 -8.609 1.00 86.25 361 LEU A CA 1
ATOM 2936 C C . LEU A 1 361 ? 3.928 -6.550 -7.965 1.00 86.25 361 LEU A C 1
ATOM 2938 O O . LEU A 1 361 ? 4.933 -6.965 -8.546 1.00 86.25 361 LEU A O 1
ATOM 2942 N N . GLU A 1 362 ? 3.513 -7.009 -6.795 1.00 86.50 362 GLU A N 1
ATOM 2943 C CA . GLU A 1 362 ? 4.189 -8.081 -6.069 1.00 86.50 362 GLU A CA 1
ATOM 2944 C C . GLU A 1 362 ? 3.241 -9.261 -5.875 1.00 86.50 362 GLU A C 1
ATOM 2946 O O . GLU A 1 362 ? 2.035 -9.048 -5.776 1.00 86.50 362 GLU A O 1
ATOM 2951 N N . PRO A 1 363 ? 3.738 -10.507 -5.848 1.00 82.88 363 PRO A N 1
ATOM 2952 C CA . PRO A 1 363 ? 2.916 -11.641 -5.453 1.00 82.88 363 PRO A CA 1
ATOM 2953 C C . PRO A 1 363 ? 2.341 -11.410 -4.052 1.00 82.88 363 PRO A C 1
ATOM 2955 O O . PRO A 1 363 ? 3.075 -11.056 -3.132 1.00 82.88 363 PRO A O 1
ATOM 2958 N N . TYR A 1 364 ? 1.039 -11.621 -3.904 1.00 75.06 364 TYR A N 1
ATOM 2959 C CA . TYR A 1 364 ? 0.351 -11.614 -2.621 1.00 75.06 364 TYR A CA 1
ATOM 2960 C C . TYR A 1 364 ? 0.914 -12.741 -1.750 1.00 75.06 364 TYR A C 1
ATOM 2962 O O . TYR A 1 364 ? 0.972 -13.895 -2.188 1.00 75.06 364 TYR A O 1
ATOM 2970 N N . THR A 1 365 ? 1.387 -12.396 -0.554 1.00 62.16 365 THR A N 1
ATOM 2971 C CA . THR A 1 365 ? 2.060 -13.327 0.365 1.00 62.16 365 THR A CA 1
ATOM 2972 C C . THR A 1 365 ? 1.211 -13.727 1.541 1.00 62.16 365 THR A C 1
ATOM 2974 O O . THR A 1 365 ? 0.588 -12.812 2.126 1.00 62.16 365 THR A O 1
#

Foldseek 3Di:
DDDDDDDDDDDDPDPPVVVVQCPDPVSVVLPPDPVSVVVVVVVVVVVVVVVVVCCVCPVCVVVVVVVCVVPPDPPDPPDDFDDWDWDADPVRDTDTPDDGFWFKWKWFFLQLQPFAWDPDRHRLLLVLLVLCLVLVLCCQAQNPQHDGHDLLSSVVSLCVLLVHDQQDDDPPWDDPPDPDIDPVVVVDDPVVNVVRRVVSSVPDDPVNSSVSLSVSSVVLSDWWWDQKFWDDFADDLVLLVVVVVVVDPQWDQDPSTTIIGGLVPDPDLVVVLVVVVVSCVVVVHDDDPCSSVRNDTDTDGTRGSDTNHGPVSVVVLVVSCVVQVPGWGWHWDFDDDPDPPDDTDTDTDGDTRGSSNRMDMDTHD

pLDDT: mean 80.58, std 16.71, range [33.38, 96.94]

Sequence (365 aa):
MKSLLTQKKHKARGNQFFSQLKSHPWVSSFLESKEMQLIAFFCFLFFVIILRLFQLQVIEYDEYNALLSKQHYRESLLKPERGNIYALDKGGHPVKLTENITLYDLAVDPRELEGIISGSNIPMKTRFIEIITPVLYKHLCEVNGMSPVNSTDCVKNVELFAGVSLLPKKPELFYFGSGSESPEYQSFNFEDYEKNFEKVVAQFSKEKALELIKNKLDQKIKIGIKTQNYLGYFTEPKFLEELAAKQLPYVHIIADHYVYLEPSTMIDPGLAQATIEALLKKWKYPIGSQFDTLFKPQEWKYIKIISGLSPALAQEIRELKVKHKGELLKIERKTQKKEPGTESTKKEKLVATPVLYGLVLEPYT

Radius of gyration: 35.98 Å; chains: 1; bounding box: 113×80×107 Å